Protein AF-A0A9X2TEV0-F1 (afdb_monomer_lite)

Secondary structure (DSSP, 8-state):
------PPPPSS-EEEEEE--HHHHHHHHHHHHHHTS-HHHHHHHHHHHHHHHHHH-HHHHHHHHHHHHHHHTTTTTT-PEEEEEE-HHHHHHHHHHHHHHHHT---GGG---HHHHHHHHHHHHHHH--GGG---HHHHHHTTTSS-PPPTT-----EEEEEE--HHHHHHHHHHHHHTSS--HHHHHHHHHHHHHHHHHH-HHHHHHHHHHTTTTTSPP--S-TTTGGGGEEEEEEPHHHHHHHHHHHHHHHHH-TTSPPPHHHHHHHHHHHHHTT--TT---

Structure (mmCIF, N/CA/C/O backbone):
data_AF-A0A9X2TEV0-F1
#
_entry.id   AF-A0A9X2TEV0-F1
#
loop_
_atom_site.group_PDB
_atom_site.id
_atom_site.type_symbol
_atom_site.label_atom_id
_atom_site.label_alt_id
_atom_site.label_comp_id
_atom_site.label_asym_id
_atom_site.label_entity_id
_atom_site.label_seq_id
_atom_site.pdbx_PDB_ins_code
_atom_site.Cartn_x
_atom_site.Cartn_y
_atom_site.Cartn_z
_atom_site.occupancy
_atom_site.B_iso_or_equiv
_atom_site.auth_seq_id
_atom_site.auth_comp_id
_atom_site.auth_asym_id
_atom_site.auth_atom_id
_atom_site.pdbx_PDB_model_num
ATOM 1 N N . MET A 1 1 ? -22.136 -4.557 -18.067 1.00 36.34 1 MET A N 1
ATOM 2 C CA . MET A 1 1 ? -21.167 -4.326 -16.970 1.00 36.34 1 MET A CA 1
ATOM 3 C C . MET A 1 1 ? -21.249 -2.866 -16.544 1.00 36.34 1 MET A C 1
ATOM 5 O O . MET A 1 1 ? -20.898 -1.993 -17.329 1.00 36.34 1 MET A O 1
ATOM 9 N N . GLY A 1 2 ? -21.804 -2.582 -15.363 1.00 31.45 2 GLY A N 1
ATOM 10 C CA . GLY A 1 2 ? -21.969 -1.210 -14.874 1.00 31.45 2 GLY A CA 1
ATOM 11 C C . GLY A 1 2 ? -20.624 -0.602 -14.479 1.00 31.45 2 GLY A C 1
ATOM 12 O O . GLY A 1 2 ? -19.946 -1.124 -13.599 1.00 31.45 2 GLY A O 1
ATOM 13 N N . LYS A 1 3 ? -20.223 0.494 -15.132 1.00 30.44 3 LYS A N 1
ATOM 14 C CA . LYS A 1 3 ? -19.080 1.309 -14.702 1.00 30.44 3 LYS A CA 1
ATOM 15 C C . LYS A 1 3 ? -19.440 1.939 -13.355 1.00 30.44 3 LYS A C 1
ATOM 17 O O . LYS A 1 3 ? -20.290 2.823 -13.313 1.00 30.44 3 LYS A O 1
ATOM 22 N N . HIS A 1 4 ? -18.818 1.492 -12.265 1.00 29.44 4 HIS A N 1
ATOM 23 C CA . HIS A 1 4 ? -18.914 2.209 -10.995 1.00 29.44 4 HIS A CA 1
ATOM 24 C C . HIS A 1 4 ? -18.272 3.596 -11.171 1.00 29.44 4 HIS A C 1
ATOM 26 O O . HIS A 1 4 ? -17.105 3.667 -11.572 1.00 29.44 4 HIS A O 1
ATOM 32 N N . PRO A 1 5 ? -19.001 4.699 -10.929 1.00 34.62 5 PRO A N 1
ATOM 33 C CA . PRO A 1 5 ? -18.426 6.033 -11.010 1.00 34.62 5 PRO A CA 1
ATOM 34 C C . PRO A 1 5 ? -17.327 6.175 -9.953 1.00 34.62 5 PRO A C 1
ATOM 36 O O . PRO A 1 5 ? -17.500 5.765 -8.805 1.00 34.62 5 PRO A O 1
ATOM 39 N N . ALA A 1 6 ? -16.185 6.746 -10.341 1.00 42.09 6 ALA A N 1
ATOM 40 C CA . ALA A 1 6 ? -15.134 7.100 -9.397 1.00 42.09 6 ALA A CA 1
ATOM 41 C C . ALA A 1 6 ? -15.719 8.083 -8.369 1.00 42.09 6 ALA A C 1
ATOM 43 O O . ALA A 1 6 ? -16.130 9.185 -8.736 1.00 42.09 6 ALA A O 1
ATOM 44 N N . LYS A 1 7 ? -15.802 7.670 -7.097 1.00 44.25 7 LYS A N 1
ATOM 45 C CA . LYS A 1 7 ? -16.236 8.543 -6.000 1.00 44.25 7 LYS A CA 1
ATOM 46 C C . LYS A 1 7 ? -15.328 9.775 -5.967 1.00 44.25 7 LYS A C 1
ATOM 48 O O . LYS A 1 7 ? -14.105 9.643 -5.931 1.00 44.25 7 LYS A O 1
ATOM 53 N N . ALA A 1 8 ? -15.925 10.963 -6.006 1.00 44.75 8 ALA A N 1
ATOM 54 C CA . ALA A 1 8 ? -15.194 12.219 -5.906 1.00 44.75 8 ALA A CA 1
ATOM 55 C C . ALA A 1 8 ? -14.456 12.287 -4.559 1.00 44.75 8 ALA A C 1
ATOM 57 O O . ALA A 1 8 ? -15.064 12.093 -3.506 1.00 44.75 8 ALA A O 1
ATOM 58 N N . VAL A 1 9 ? -13.151 12.563 -4.595 1.00 47.47 9 VAL A N 1
ATOM 59 C CA . VAL A 1 9 ? -12.334 12.705 -3.386 1.00 47.47 9 VAL A CA 1
ATOM 60 C C . VAL A 1 9 ? -12.711 14.028 -2.698 1.00 47.47 9 VAL A C 1
ATOM 62 O O . VAL A 1 9 ? -12.632 15.083 -3.336 1.00 47.47 9 VAL A O 1
ATOM 65 N N . PRO A 1 10 ? -13.161 14.017 -1.430 1.00 49.88 10 PRO A N 1
ATOM 66 C CA . PRO A 1 10 ? -13.504 15.244 -0.716 1.00 49.88 10 PRO A CA 1
ATOM 67 C C . PRO A 1 10 ? -12.273 16.147 -0.551 1.00 49.88 10 PRO A C 1
ATOM 69 O O . PRO A 1 10 ? -11.168 15.671 -0.347 1.00 49.88 10 PRO A O 1
ATOM 72 N N . LYS A 1 11 ? -12.441 17.470 -0.639 1.00 49.44 11 LYS A N 1
ATOM 73 C CA . LYS A 1 11 ? -11.305 18.418 -0.655 1.00 49.44 11 LYS A CA 1
ATOM 74 C C . LYS A 1 11 ? -10.739 18.768 0.729 1.00 49.44 11 LYS A C 1
ATOM 76 O O . LYS A 1 11 ? -9.710 19.431 0.800 1.00 49.44 11 LYS A O 1
ATOM 81 N N . ALA A 1 12 ? -11.404 18.366 1.810 1.00 64.62 12 ALA A N 1
ATOM 82 C CA . ALA A 1 12 ? -11.060 18.760 3.173 1.00 64.62 12 ALA A CA 1
ATOM 83 C C . ALA A 1 12 ? -10.821 17.542 4.072 1.00 64.62 12 ALA A C 1
ATOM 85 O O . ALA A 1 12 ? -11.469 16.506 3.909 1.00 64.62 12 ALA A O 1
ATOM 86 N N . ASN A 1 13 ? -9.913 17.699 5.040 1.00 71.06 13 ASN A N 1
ATOM 87 C CA . ASN A 1 13 ? -9.705 16.719 6.104 1.00 71.06 13 ASN A CA 1
ATOM 88 C C . ASN A 1 13 ? -11.015 16.505 6.868 1.00 71.06 13 ASN A C 1
ATOM 90 O O . ASN A 1 13 ? -11.696 17.471 7.218 1.00 71.06 13 ASN A O 1
ATOM 94 N N . GLN A 1 14 ? -11.340 15.248 7.148 1.00 79.06 14 GLN A N 1
ATOM 95 C CA . GLN A 1 14 ? -12.523 14.888 7.917 1.00 79.06 14 GLN A CA 1
ATOM 96 C C . GLN A 1 14 ? -12.124 14.471 9.330 1.00 79.06 14 GLN A C 1
ATOM 98 O O . GLN A 1 14 ? -11.035 13.946 9.560 1.00 79.06 14 GLN A O 1
ATOM 103 N N . ARG A 1 15 ? -13.024 14.724 10.275 1.00 83.81 15 ARG A N 1
ATOM 104 C CA . ARG A 1 15 ? -12.908 14.321 11.671 1.00 83.81 15 ARG A CA 1
ATOM 105 C C . ARG A 1 15 ? -13.801 13.107 11.888 1.00 83.81 15 ARG A C 1
ATOM 107 O O . ARG A 1 15 ? -14.977 13.150 11.525 1.00 83.81 15 ARG A O 1
ATOM 114 N N . ILE A 1 16 ? -13.232 12.028 12.409 1.00 83.50 16 ILE A N 1
ATOM 115 C CA . ILE A 1 16 ? -13.981 10.850 12.847 1.00 83.50 16 ILE A CA 1
ATOM 116 C C . ILE A 1 16 ? -13.967 10.878 14.373 1.00 83.50 16 ILE A C 1
ATOM 118 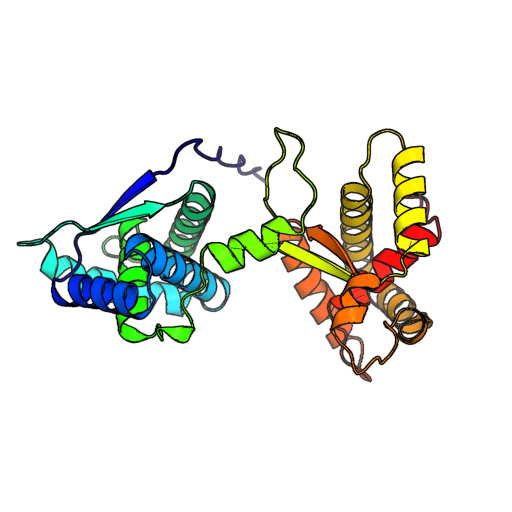O O . ILE A 1 16 ? -12.898 10.802 14.976 1.00 83.50 16 ILE A O 1
ATOM 122 N N . GLU A 1 17 ? -15.142 11.030 14.979 1.00 84.31 17 GLU A N 1
ATOM 123 C CA . GLU A 1 17 ? -15.310 10.915 16.428 1.00 84.31 17 GLU A CA 1
ATOM 124 C C . GLU A 1 17 ? -15.421 9.441 16.811 1.00 84.31 17 GLU A C 1
ATOM 126 O O . GLU A 1 17 ? -16.211 8.694 16.224 1.00 84.31 17 GLU A O 1
ATOM 131 N N . LEU A 1 18 ? -14.628 9.036 17.798 1.00 82.75 18 LEU A N 1
ATOM 132 C CA . LEU A 1 18 ? -14.627 7.692 18.354 1.00 82.75 18 LEU A CA 1
ATOM 133 C C . LEU A 1 18 ? -15.012 7.758 19.827 1.00 82.75 18 LEU A C 1
ATOM 135 O O . LEU A 1 18 ? -14.398 8.496 20.600 1.00 82.75 18 LEU A O 1
ATOM 139 N N . ALA A 1 19 ? -16.013 6.964 20.192 1.00 83.94 19 ALA A N 1
ATOM 140 C CA . ALA A 1 19 ? -16.192 6.512 21.561 1.00 83.94 19 ALA A CA 1
ATOM 141 C C . ALA A 1 19 ? -15.262 5.308 21.736 1.00 83.94 19 ALA A C 1
ATOM 143 O O . ALA A 1 19 ? -15.416 4.303 21.038 1.00 83.94 19 ALA A O 1
ATOM 144 N N . VAL A 1 20 ? -14.234 5.473 22.562 1.00 83.94 20 VAL A N 1
ATOM 145 C CA . VAL A 1 20 ? -13.227 4.448 22.835 1.00 83.94 20 VAL A CA 1
ATOM 146 C C . VAL A 1 20 ? -13.075 4.291 24.344 1.00 83.94 20 VAL A C 1
ATOM 148 O O . VAL A 1 20 ? -13.004 5.323 25.022 1.00 83.94 20 VAL A O 1
ATOM 151 N N . PRO A 1 21 ? -12.924 3.045 24.837 1.00 87.94 21 PRO A N 1
ATOM 152 C CA . PRO A 1 21 ? -12.675 2.786 26.241 1.00 87.94 21 PRO A CA 1
ATOM 153 C C . PRO A 1 21 ? -11.545 3.640 26.802 1.00 87.94 21 PRO A C 1
ATOM 155 O O . PRO A 1 21 ? -10.513 3.794 26.142 1.00 87.94 21 PRO A O 1
ATOM 158 N N . GLU A 1 22 ? -11.690 4.146 28.028 1.00 86.94 22 GLU A N 1
ATOM 159 C CA . GLU A 1 22 ? -10.633 4.942 28.675 1.00 86.94 22 GLU A CA 1
ATOM 160 C C . GLU A 1 22 ? -9.247 4.255 28.647 1.00 86.94 22 GLU A C 1
ATOM 162 O O . GLU A 1 22 ? -8.283 4.927 28.276 1.00 86.94 22 GLU A O 1
ATOM 167 N N . PRO A 1 23 ? -9.114 2.930 28.887 1.00 88.75 23 PRO A N 1
ATOM 168 C CA . PRO A 1 23 ? -7.830 2.237 28.747 1.00 88.75 23 PRO A CA 1
ATOM 169 C C . PRO A 1 23 ? -7.233 2.313 27.335 1.00 88.75 23 PRO A C 1
ATOM 171 O O . PRO A 1 23 ? -6.024 2.462 27.183 1.00 88.75 23 PRO A O 1
ATOM 174 N N . ILE A 1 24 ? -8.070 2.256 26.295 1.00 91.25 24 ILE A N 1
ATOM 175 C CA . ILE A 1 24 ? -7.617 2.381 24.904 1.00 91.25 24 ILE A CA 1
ATOM 176 C C . ILE A 1 24 ? -7.198 3.821 24.616 1.00 91.25 24 ILE A C 1
ATOM 178 O O . ILE A 1 24 ? -6.185 4.049 23.960 1.00 91.25 24 ILE A O 1
ATOM 182 N N . LEU A 1 25 ? -7.950 4.804 25.116 1.00 89.12 25 LEU A N 1
ATOM 183 C CA . LEU A 1 25 ? -7.610 6.212 24.945 1.00 89.12 25 LEU A CA 1
ATOM 184 C C . LEU A 1 25 ? -6.263 6.554 25.592 1.00 89.12 25 LEU A C 1
ATOM 186 O O . LEU A 1 25 ? -5.445 7.229 24.967 1.00 89.12 25 LEU A O 1
ATOM 190 N N . GLU A 1 26 ? -6.036 6.100 26.825 1.00 90.12 26 GLU A N 1
ATOM 191 C CA . GLU A 1 26 ? -4.765 6.307 27.520 1.00 90.12 26 GLU A CA 1
ATOM 192 C C . GLU A 1 26 ? -3.628 5.525 26.851 1.00 90.12 26 GLU A C 1
ATOM 194 O O . GLU A 1 26 ? -2.568 6.100 26.621 1.00 90.12 26 GLU A O 1
ATOM 199 N N . GLY A 1 27 ? -3.867 4.288 26.401 1.00 90.06 27 GLY A N 1
ATOM 200 C CA . GLY A 1 27 ? -2.884 3.522 25.628 1.00 90.06 27 GLY A CA 1
ATOM 201 C C . GLY A 1 27 ? -2.477 4.216 24.322 1.00 90.06 27 GLY A C 1
ATOM 202 O O . GLY A 1 27 ? -1.294 4.307 24.005 1.00 90.06 27 GLY A O 1
ATOM 203 N N . VAL A 1 28 ? -3.431 4.796 23.584 1.00 89.75 28 VAL A N 1
ATOM 204 C CA . VAL A 1 28 ? -3.136 5.581 22.371 1.00 89.75 28 VAL A CA 1
ATOM 205 C C . VAL A 1 28 ? -2.323 6.834 22.699 1.00 89.75 28 VAL A C 1
ATOM 207 O O . VAL A 1 28 ? -1.439 7.201 21.923 1.00 89.75 28 VAL A O 1
ATOM 210 N N . LYS A 1 29 ? -2.613 7.518 23.813 1.00 90.06 29 LYS A N 1
ATOM 211 C CA . LYS A 1 29 ? -1.829 8.686 24.247 1.00 90.06 29 LYS A CA 1
ATOM 212 C C . LYS A 1 29 ? -0.409 8.289 24.628 1.00 90.06 29 LYS A C 1
ATOM 214 O O . LYS A 1 29 ? 0.513 8.960 24.182 1.00 90.06 29 LYS A O 1
ATOM 219 N N . GLN A 1 30 ? -0.251 7.205 25.382 1.00 88.38 30 GLN A N 1
ATOM 220 C CA . GLN A 1 30 ? 1.049 6.686 25.788 1.00 88.38 30 GLN A CA 1
ATOM 221 C C . GLN A 1 30 ? 1.885 6.285 24.568 1.00 88.38 30 GLN A C 1
ATOM 223 O O . GLN A 1 30 ? 2.989 6.791 24.399 1.00 88.38 30 GLN A O 1
ATOM 228 N N . ALA A 1 31 ? 1.328 5.483 23.654 1.00 85.12 31 ALA A N 1
ATOM 229 C CA . ALA A 1 31 ? 2.013 5.095 22.420 1.00 85.12 31 ALA A CA 1
ATOM 230 C C . ALA A 1 31 ? 2.413 6.316 21.572 1.00 85.12 31 ALA A C 1
ATOM 232 O O . ALA A 1 31 ? 3.465 6.342 20.936 1.00 85.12 31 ALA A O 1
ATOM 233 N N . ALA A 1 32 ? 1.577 7.357 21.559 1.00 85.44 32 ALA A N 1
ATOM 234 C CA . ALA A 1 32 ? 1.883 8.603 20.872 1.00 85.44 32 ALA A CA 1
ATOM 235 C C . ALA A 1 32 ? 2.999 9.405 21.554 1.00 85.44 32 ALA A C 1
ATOM 237 O O . ALA A 1 32 ? 3.866 9.928 20.856 1.00 85.44 32 ALA A O 1
ATOM 238 N N . GLU A 1 33 ? 3.001 9.482 22.884 1.00 85.25 33 GLU A N 1
ATOM 239 C CA . GLU A 1 33 ? 4.043 10.142 23.669 1.00 85.25 33 GLU A CA 1
ATOM 240 C C . GLU A 1 33 ? 5.397 9.442 23.512 1.00 85.25 33 GLU A C 1
ATOM 242 O O . GLU A 1 33 ? 6.374 10.096 23.148 1.00 85.25 33 GLU A O 1
ATOM 247 N N . GLU A 1 34 ? 5.435 8.118 23.680 1.00 83.00 34 GLU A N 1
ATOM 248 C CA . GLU A 1 34 ? 6.642 7.295 23.522 1.00 83.00 34 GLU A CA 1
ATOM 249 C C . GLU A 1 34 ? 7.240 7.427 22.119 1.00 83.00 34 GLU A C 1
ATOM 251 O O . GLU A 1 34 ? 8.455 7.532 21.950 1.00 83.00 34 GLU A O 1
ATOM 256 N N . ALA A 1 35 ? 6.381 7.491 21.104 1.00 76.81 35 ALA A N 1
ATOM 257 C CA . ALA A 1 35 ? 6.803 7.670 19.726 1.00 76.81 35 ALA A CA 1
ATOM 258 C C . ALA A 1 35 ? 7.113 9.131 19.344 1.00 76.81 35 ALA A C 1
ATOM 260 O O . ALA A 1 35 ? 7.621 9.386 18.251 1.00 76.81 35 ALA A O 1
ATOM 261 N N . GLY A 1 36 ? 6.786 10.111 20.190 1.00 79.81 36 GLY A N 1
ATOM 262 C CA . GLY A 1 36 ? 6.952 11.535 19.886 1.00 79.81 36 GLY A CA 1
ATOM 263 C C . GLY A 1 36 ? 5.988 12.074 18.815 1.00 79.81 36 GLY A C 1
ATOM 264 O O . GLY A 1 36 ? 6.335 12.996 18.070 1.00 79.81 36 GLY A O 1
ATOM 265 N N . PHE A 1 37 ? 4.775 11.521 18.712 1.00 84.25 37 PHE A N 1
ATOM 266 C CA . PHE A 1 37 ? 3.736 11.944 17.764 1.00 84.25 37 PHE A CA 1
ATOM 267 C C . PHE A 1 37 ? 2.404 12.285 18.446 1.00 84.25 37 PHE A C 1
ATOM 269 O O . PHE A 1 37 ? 2.215 12.129 19.643 1.00 84.25 37 PHE A O 1
ATOM 276 N N . SER A 1 38 ? 1.437 12.785 17.668 1.00 85.69 38 SER A N 1
ATOM 277 C CA . SER A 1 38 ? 0.064 12.964 18.163 1.00 85.69 38 SER A CA 1
ATOM 278 C C . SER A 1 38 ? -0.713 11.648 18.126 1.00 85.69 38 SER A C 1
ATOM 280 O O . SER A 1 38 ? -0.531 10.858 17.201 1.00 85.69 38 SER A O 1
ATOM 282 N N . GLY A 1 39 ? -1.673 11.451 19.036 1.00 82.44 39 GLY A N 1
ATOM 283 C CA . GLY A 1 39 ? -2.550 10.270 19.006 1.00 82.44 39 GLY A CA 1
ATOM 284 C C . GLY A 1 39 ? -3.253 10.079 17.654 1.00 82.44 39 GLY A C 1
ATOM 285 O O . GLY A 1 39 ? -3.304 8.978 17.121 1.00 82.44 39 GLY A O 1
ATOM 286 N N . SER A 1 40 ? -3.714 11.168 17.021 1.00 86.19 40 SER A N 1
ATOM 287 C CA . SER A 1 40 ? -4.275 11.128 15.657 1.00 86.19 40 SER A CA 1
ATOM 288 C C . SER A 1 40 ? -3.281 10.585 14.619 1.00 86.19 40 SER A C 1
ATOM 290 O O . SER A 1 40 ? -3.682 9.944 13.650 1.00 86.19 40 SER A O 1
ATOM 292 N N . HIS A 1 41 ? -1.983 10.858 14.771 1.00 82.12 41 HIS A N 1
ATOM 293 C CA . HIS A 1 41 ? -0.955 10.327 13.876 1.00 82.12 41 HIS A CA 1
ATOM 294 C C . HIS A 1 41 ? -0.804 8.821 14.021 1.00 82.12 41 HIS A C 1
ATOM 296 O O . HIS A 1 41 ? -0.819 8.120 13.013 1.00 82.12 41 HIS A O 1
ATOM 302 N N . VAL A 1 42 ? -0.724 8.340 15.257 1.00 83.94 42 VAL A N 1
ATOM 303 C CA . VAL A 1 42 ? -0.579 6.913 15.538 1.00 83.94 42 VAL A CA 1
ATOM 304 C C . VAL A 1 42 ? -1.822 6.154 15.066 1.00 83.94 42 VAL A C 1
ATOM 306 O O . VAL A 1 42 ? -1.695 5.202 14.300 1.00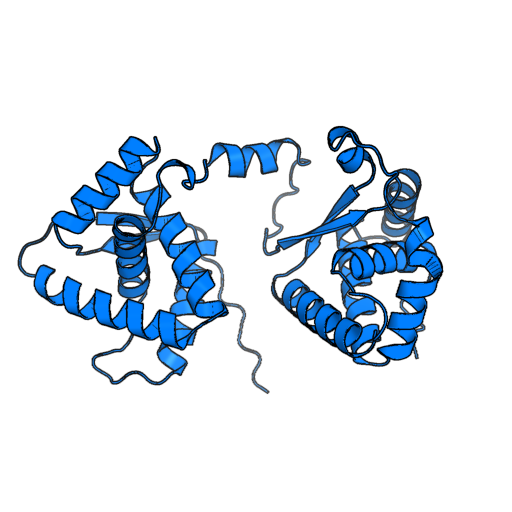 83.94 42 VAL A O 1
ATOM 309 N N . VAL A 1 43 ? -3.031 6.664 15.350 1.00 87.38 43 VAL A N 1
ATOM 310 C CA . VAL A 1 43 ? -4.302 6.065 14.881 1.00 87.38 43 VAL A CA 1
ATOM 311 C C . VAL A 1 43 ? -4.410 5.981 13.361 1.00 87.38 43 VAL A C 1
ATOM 313 O O . VAL A 1 43 ? -4.910 4.989 12.830 1.00 87.38 43 VAL A O 1
ATOM 316 N N . ARG A 1 44 ? -3.856 6.948 12.622 1.00 85.88 44 ARG A N 1
ATOM 317 C CA . ARG A 1 44 ? -3.767 6.849 11.156 1.00 85.88 44 ARG A CA 1
ATOM 318 C C . ARG A 1 44 ? -2.882 5.689 10.684 1.00 85.88 44 ARG A C 1
ATOM 320 O O . ARG A 1 44 ? -3.192 5.120 9.644 1.00 85.88 44 ARG A O 1
ATOM 327 N N . GLN A 1 45 ? -1.826 5.331 11.415 1.00 83.69 45 GLN A N 1
ATOM 328 C CA . GLN A 1 45 ? -0.994 4.168 11.074 1.00 83.69 45 GLN A CA 1
ATOM 329 C C . GLN A 1 45 ? -1.714 2.854 11.381 1.00 83.69 45 GLN A C 1
ATOM 331 O O . GLN A 1 45 ? -1.696 1.947 10.551 1.00 83.69 45 GLN A O 1
ATOM 336 N N . GLY A 1 46 ? -2.446 2.789 12.497 1.00 86.69 46 GLY A N 1
ATOM 337 C CA . GLY A 1 46 ? -3.348 1.668 12.773 1.00 86.69 46 GLY A CA 1
ATOM 338 C C . GLY A 1 46 ? -4.391 1.482 11.664 1.00 86.69 46 GLY A C 1
ATOM 339 O O . GLY A 1 46 ? -4.636 0.360 11.232 1.00 86.69 46 GLY A O 1
ATOM 340 N N . ILE A 1 47 ? -4.957 2.573 11.122 1.00 86.06 47 ILE A N 1
ATOM 341 C CA . ILE A 1 47 ? -5.890 2.501 9.981 1.00 86.06 47 ILE A CA 1
ATOM 342 C C . ILE A 1 47 ? -5.209 1.851 8.777 1.00 86.06 47 ILE A C 1
ATOM 344 O O . ILE A 1 47 ? -5.790 0.958 8.158 1.00 86.06 47 ILE A O 1
ATOM 348 N N . ASP A 1 48 ? -3.992 2.289 8.444 1.00 82.06 48 ASP A N 1
ATOM 349 C CA . ASP A 1 48 ? -3.237 1.738 7.319 1.00 82.06 48 ASP A CA 1
ATOM 350 C C . ASP A 1 48 ? -3.009 0.224 7.515 1.00 82.06 48 ASP A C 1
ATOM 352 O O . ASP A 1 48 ? -3.164 -0.545 6.563 1.00 82.06 48 ASP A O 1
ATOM 356 N N . LYS A 1 49 ? -2.767 -0.222 8.757 1.00 86.06 49 LYS A N 1
ATOM 357 C CA . LYS A 1 49 ? -2.641 -1.645 9.093 1.00 86.06 49 LYS A CA 1
ATOM 358 C C . LYS A 1 49 ? -3.950 -2.419 8.951 1.00 86.06 49 LYS A C 1
ATOM 360 O O . LYS A 1 49 ? -3.964 -3.465 8.308 1.00 86.06 49 LYS A O 1
ATOM 365 N N . ILE A 1 50 ? -5.070 -1.916 9.472 1.00 85.69 50 ILE A N 1
ATOM 366 C CA . ILE A 1 50 ? -6.375 -2.582 9.305 1.00 85.69 50 ILE A CA 1
ATOM 367 C C . ILE A 1 50 ? -6.746 -2.689 7.818 1.00 85.69 50 ILE A C 1
ATOM 369 O O . ILE A 1 50 ? -7.268 -3.713 7.372 1.00 85.69 50 ILE A O 1
ATOM 373 N N . VAL A 1 51 ? -6.436 -1.661 7.020 1.00 77.44 51 VAL A N 1
ATOM 374 C CA . VAL A 1 51 ? -6.606 -1.689 5.558 1.00 77.44 51 VAL A CA 1
ATOM 375 C C . VAL A 1 51 ? -5.719 -2.765 4.920 1.00 77.44 51 VAL A C 1
ATOM 377 O O . VAL A 1 51 ? -6.184 -3.479 4.028 1.00 77.44 51 VAL A O 1
ATOM 380 N N . GLU A 1 52 ? -4.464 -2.899 5.352 1.00 76.56 52 GLU A N 1
ATOM 381 C CA . GLU A 1 52 ? -3.541 -3.947 4.903 1.00 76.56 52 GLU A CA 1
ATOM 382 C C . GLU A 1 52 ? -4.093 -5.347 5.210 1.00 76.56 52 GLU A C 1
ATOM 384 O O . GLU A 1 52 ? -4.267 -6.142 4.283 1.00 76.56 52 GLU A O 1
ATOM 389 N N . ILE A 1 53 ? -4.477 -5.618 6.463 1.00 77.00 53 ILE A N 1
ATOM 390 C CA . ILE A 1 53 ? -5.054 -6.908 6.876 1.00 77.00 53 ILE A CA 1
ATOM 391 C C . ILE A 1 53 ? -6.320 -7.188 6.063 1.00 77.00 53 ILE A C 1
ATOM 393 O O . ILE A 1 53 ? -6.455 -8.262 5.495 1.00 77.00 53 ILE A O 1
ATOM 397 N N . ALA A 1 54 ? -7.209 -6.210 5.872 1.00 73.31 54 ALA A N 1
ATOM 398 C CA . ALA A 1 54 ? -8.412 -6.396 5.059 1.00 73.31 54 ALA A CA 1
ATOM 399 C C . ALA A 1 54 ? -8.127 -6.644 3.562 1.00 73.31 54 ALA A C 1
ATOM 401 O O . ALA A 1 54 ? -9.019 -7.053 2.810 1.00 73.31 54 ALA A O 1
ATOM 402 N N . ASN A 1 55 ? -6.927 -6.327 3.066 1.00 70.31 55 ASN A N 1
ATOM 403 C CA . ASN A 1 55 ? -6.502 -6.647 1.702 1.00 70.31 55 ASN A CA 1
ATOM 404 C C . ASN A 1 55 ? -5.927 -8.058 1.578 1.00 70.31 55 ASN A C 1
ATOM 406 O O . ASN A 1 55 ? -6.160 -8.674 0.540 1.00 70.31 55 ASN A O 1
ATOM 410 N N . VAL A 1 56 ? -5.215 -8.543 2.594 1.00 72.50 56 VAL A N 1
ATOM 411 C CA . VAL A 1 56 ? -4.564 -9.861 2.577 1.00 72.50 56 VAL A CA 1
ATOM 412 C C . VAL A 1 56 ? -5.489 -10.939 3.146 1.00 72.50 56 VAL A C 1
ATOM 414 O O . VAL A 1 56 ? -5.733 -11.954 2.503 1.00 72.50 56 VAL A O 1
ATOM 417 N N . GLU A 1 57 ? -6.068 -10.679 4.315 1.00 81.88 57 GLU A N 1
ATOM 418 C CA . GLU A 1 57 ? -6.856 -11.611 5.124 1.00 81.88 57 GLU A CA 1
ATOM 419 C C . GLU A 1 57 ? -8.196 -10.967 5.543 1.00 81.88 57 GLU A C 1
ATOM 421 O O . GLU A 1 57 ? -8.394 -10.587 6.701 1.00 81.88 57 GLU A O 1
ATOM 426 N N . PRO A 1 58 ? -9.144 -10.797 4.601 1.00 83.50 58 PRO A N 1
ATOM 427 C CA . PRO A 1 58 ? -10.372 -10.032 4.827 1.00 83.50 58 PRO A CA 1
ATOM 428 C C . P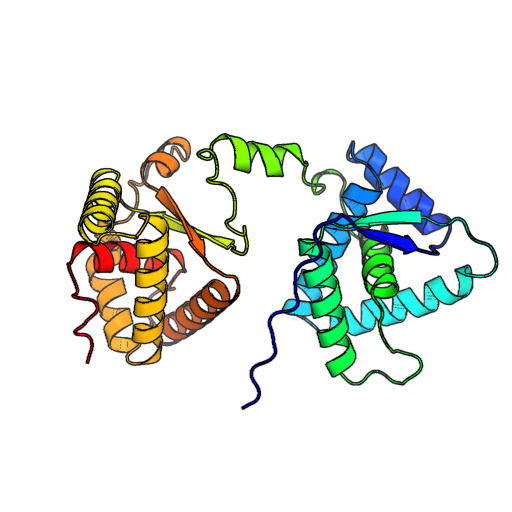RO A 1 58 ? -11.276 -10.603 5.924 1.00 83.50 58 PRO A C 1
ATOM 430 O O . PRO A 1 58 ? -11.962 -9.826 6.582 1.00 83.50 58 PRO A O 1
ATOM 433 N N . ASP A 1 59 ? -11.279 -11.922 6.125 1.00 87.56 59 ASP A N 1
ATOM 434 C CA . ASP A 1 59 ? -12.096 -12.558 7.162 1.00 87.56 59 ASP A CA 1
ATOM 435 C C . ASP A 1 59 ? -11.495 -12.306 8.560 1.00 87.56 59 ASP A C 1
ATOM 437 O O . ASP A 1 59 ? -12.216 -11.884 9.458 1.00 87.56 59 ASP A O 1
ATOM 441 N N . LYS A 1 60 ? -10.160 -12.374 8.712 1.00 91.12 60 LYS A N 1
ATOM 442 C CA . LYS A 1 60 ? -9.479 -11.968 9.958 1.00 91.12 60 LYS A CA 1
ATOM 443 C C . LYS A 1 60 ? -9.722 -10.497 10.294 1.00 91.12 60 LYS A C 1
ATOM 445 O O . LYS A 1 60 ? -9.989 -10.158 11.443 1.00 91.12 60 LYS A O 1
ATOM 450 N N . ALA A 1 61 ? -9.652 -9.616 9.292 1.00 90.62 61 ALA A N 1
ATOM 451 C CA . ALA A 1 61 ? -9.958 -8.201 9.488 1.00 90.62 61 ALA A CA 1
ATOM 452 C C . ALA A 1 61 ? -11.414 -7.988 9.922 1.00 90.62 61 ALA A C 1
ATOM 454 O O . ALA A 1 61 ? -11.676 -7.162 10.794 1.00 90.62 61 ALA A O 1
ATOM 455 N N . LEU A 1 62 ? -12.361 -8.720 9.326 1.00 92.44 62 LEU A N 1
ATOM 456 C CA . LEU A 1 62 ? -13.771 -8.644 9.699 1.00 92.44 62 LEU A CA 1
ATOM 457 C C . LEU A 1 62 ? -13.979 -9.069 11.156 1.00 92.44 62 LEU A C 1
ATOM 459 O O . LEU A 1 62 ? -14.610 -8.328 11.909 1.00 92.44 62 LEU A O 1
ATOM 463 N N . ASP A 1 63 ? -13.419 -10.211 11.553 1.00 93.56 63 ASP A N 1
ATOM 464 C CA . ASP A 1 63 ? -13.541 -10.743 12.912 1.00 93.56 63 ASP A CA 1
ATOM 465 C C . ASP A 1 63 ? -12.957 -9.780 13.948 1.00 93.56 63 ASP A C 1
ATOM 467 O O . ASP A 1 63 ? -13.597 -9.497 14.963 1.00 93.56 63 ASP A O 1
ATOM 471 N N . TYR A 1 64 ? -11.786 -9.207 13.659 1.00 95.25 64 TYR A N 1
ATOM 472 C CA . TYR A 1 64 ? -11.130 -8.233 14.530 1.00 95.25 64 TYR A CA 1
ATOM 473 C C . TYR A 1 64 ? -11.935 -6.930 14.674 1.00 95.25 64 TYR A C 1
ATOM 475 O O . TYR A 1 64 ? -12.098 -6.398 15.775 1.00 95.25 64 TYR A O 1
ATOM 483 N N . VAL A 1 65 ? -12.504 -6.417 13.578 1.00 94.31 65 VAL A N 1
ATOM 484 C CA . VAL A 1 65 ? -13.341 -5.207 13.628 1.00 94.31 65 VAL A CA 1
ATOM 485 C C . VAL A 1 65 ? -14.651 -5.479 14.380 1.00 94.31 65 VAL A C 1
ATOM 487 O O . VAL A 1 65 ? -15.077 -4.646 15.179 1.00 94.31 65 VAL A O 1
ATOM 490 N N . ILE A 1 66 ? -15.285 -6.642 14.180 1.00 93.88 66 ILE A N 1
ATOM 491 C CA . ILE A 1 66 ? -16.518 -7.015 14.894 1.00 93.88 66 ILE A CA 1
ATOM 492 C C . ILE A 1 66 ? -16.255 -7.201 16.392 1.00 93.88 66 ILE A C 1
ATOM 494 O O . ILE A 1 66 ? -17.054 -6.730 17.206 1.00 93.88 66 ILE A O 1
ATOM 498 N N . SER A 1 67 ? -15.171 -7.883 16.772 1.00 93.12 67 SER A N 1
ATOM 499 C CA . SER A 1 67 ? -14.834 -8.097 18.183 1.00 93.12 67 SER A CA 1
ATOM 500 C C . SER A 1 67 ? -14.579 -6.765 18.889 1.00 93.12 67 SER A C 1
ATOM 502 O O . SER A 1 67 ? -15.167 -6.513 19.941 1.00 93.12 67 SER A O 1
ATOM 504 N N . THR A 1 68 ? -13.829 -5.864 18.247 1.00 93.19 68 THR A N 1
ATOM 505 C CA . THR A 1 68 ? -13.570 -4.515 18.764 1.00 93.19 68 THR A CA 1
ATOM 506 C C . THR A 1 68 ? -14.854 -3.700 18.890 1.00 93.19 68 THR A C 1
ATOM 508 O O . THR A 1 68 ? -15.104 -3.090 19.926 1.00 93.19 68 THR A O 1
ATOM 511 N N . LYS A 1 69 ? -15.724 -3.727 17.872 1.00 91.56 69 LYS A N 1
ATOM 512 C CA . LYS A 1 69 ? -17.021 -3.035 17.908 1.00 91.56 69 LYS A CA 1
ATOM 513 C C . LYS A 1 69 ? -17.864 -3.472 19.109 1.00 91.56 69 LYS A C 1
ATOM 515 O O . LYS A 1 69 ? -18.454 -2.632 19.781 1.00 91.56 69 LYS A O 1
ATOM 520 N N . LYS A 1 70 ? -17.931 -4.779 19.385 1.00 90.19 70 LYS A N 1
ATOM 521 C CA . LYS A 1 70 ? -18.695 -5.326 20.521 1.00 90.19 70 LYS A CA 1
ATOM 522 C C . LYS A 1 70 ? -18.119 -4.911 21.870 1.00 90.19 70 LYS A C 1
ATOM 524 O O . LYS A 1 70 ? -18.875 -4.704 22.814 1.00 90.19 70 LYS A O 1
ATOM 529 N N . GLU A 1 71 ? -16.800 -4.816 21.962 1.00 88.06 71 GLU A N 1
ATOM 530 C CA . GLU A 1 71 ? -16.119 -4.332 23.158 1.00 88.06 71 GLU A CA 1
ATOM 531 C C . GLU A 1 71 ? -16.417 -2.849 23.397 1.00 88.06 71 GLU A C 1
ATOM 533 O O . GLU A 1 71 ? -16.837 -2.478 24.490 1.00 88.06 71 GLU A O 1
ATOM 538 N N . PHE A 1 72 ? -16.309 -2.022 22.355 1.00 87.88 72 PHE A N 1
ATOM 539 C CA . PHE A 1 72 ? -16.497 -0.572 22.460 1.00 87.88 72 PHE A CA 1
ATOM 540 C C . PHE A 1 72 ? -17.967 -0.178 22.633 1.00 87.88 72 PHE A C 1
ATOM 542 O O . PHE A 1 72 ? -18.259 0.846 23.240 1.00 87.88 72 PHE A O 1
ATOM 549 N N . ALA A 1 73 ? -18.915 -1.002 22.178 1.00 84.06 73 ALA A N 1
ATOM 550 C CA . ALA A 1 73 ? -20.341 -0.776 22.419 1.00 84.06 73 ALA A CA 1
ATOM 551 C C . ALA A 1 73 ? -20.697 -0.731 23.918 1.00 84.06 73 ALA A C 1
ATOM 553 O O . ALA A 1 73 ? -21.647 -0.056 24.294 1.00 84.06 73 ALA A O 1
ATOM 554 N N . LYS A 1 74 ? -19.923 -1.407 24.783 1.00 74.94 74 LYS A N 1
ATOM 555 C CA . LYS A 1 74 ? -20.097 -1.348 26.248 1.00 74.94 74 LYS A CA 1
ATOM 556 C C . LYS A 1 74 ? -19.604 -0.033 26.861 1.00 74.94 74 LYS A C 1
ATOM 558 O O . LYS A 1 74 ? -19.897 0.251 28.014 1.00 74.94 74 LYS A O 1
ATOM 563 N N . ALA A 1 75 ? -18.831 0.724 26.095 1.00 66.19 75 ALA A N 1
ATOM 564 C CA . ALA A 1 75 ? -18.106 1.909 26.517 1.00 66.19 75 ALA A CA 1
ATOM 565 C C . ALA A 1 75 ? -18.868 3.209 26.151 1.00 66.19 75 ALA A C 1
ATOM 567 O O . ALA A 1 75 ? -18.714 4.244 26.796 1.00 66.19 75 ALA A O 1
ATOM 568 N N . GLU A 1 76 ? -19.799 3.142 25.181 1.00 60.06 76 GLU A N 1
ATOM 569 C CA . GLU A 1 76 ? -20.622 4.278 24.720 1.00 60.06 76 GLU A CA 1
ATOM 570 C C . GLU A 1 76 ? -21.512 4.917 25.822 1.00 60.06 76 GLU A C 1
ATOM 572 O O . GLU A 1 76 ? -21.965 6.047 25.640 1.00 60.06 76 GLU A O 1
ATOM 577 N N . GLU A 1 77 ? -21.730 4.271 26.977 1.00 54.69 77 GLU A N 1
ATOM 578 C CA . GLU A 1 77 ? -22.595 4.777 28.064 1.00 54.69 77 GLU A CA 1
ATOM 579 C C . GLU A 1 77 ? -21.941 5.819 29.003 1.00 54.69 77 GLU A C 1
ATOM 581 O O . GLU A 1 77 ? -22.647 6.403 29.827 1.00 54.69 77 GLU A O 1
ATOM 586 N N . GLY A 1 78 ? -20.641 6.135 28.871 1.00 55.16 78 GLY A N 1
ATOM 587 C CA . GLY A 1 78 ? -19.973 7.063 29.808 1.00 55.16 78 GLY A CA 1
ATOM 588 C C . GLY A 1 78 ? -18.784 7.891 29.301 1.00 55.16 78 GLY A C 1
ATOM 589 O O . GLY A 1 78 ? -18.119 8.526 30.119 1.00 55.16 78 GLY A O 1
ATOM 590 N N . GLU A 1 79 ? -18.471 7.909 28.000 1.00 60.78 79 GLU A N 1
ATOM 591 C CA . GLU A 1 79 ? -17.074 8.126 27.584 1.00 60.78 79 GLU A CA 1
ATOM 5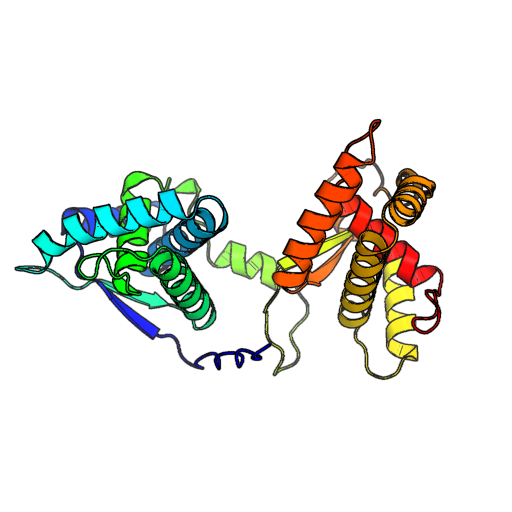92 C C . GLU A 1 79 ? -16.676 9.399 26.824 1.00 60.78 79 GLU A C 1
ATOM 594 O O . GLU A 1 79 ? -17.431 10.044 26.088 1.00 60.78 79 GLU A O 1
ATOM 599 N N . LYS A 1 80 ? -15.383 9.710 27.014 1.00 65.25 80 LYS A N 1
ATOM 600 C CA . LYS A 1 80 ? -14.588 10.754 26.364 1.00 65.25 80 LYS A CA 1
ATOM 601 C C . LYS A 1 80 ? -14.486 10.475 24.863 1.00 65.25 80 LYS A C 1
ATOM 603 O O . LYS A 1 80 ? -14.118 9.385 24.438 1.00 65.25 80 LYS A O 1
ATOM 608 N N . ARG A 1 81 ? -14.753 11.496 24.048 1.00 78.44 81 ARG A N 1
ATOM 609 C CA . ARG A 1 81 ? -14.642 11.395 22.588 1.00 78.44 81 ARG A CA 1
ATOM 610 C C . ARG A 1 81 ? -13.218 11.675 22.136 1.00 78.44 81 ARG A C 1
ATOM 612 O O . ARG A 1 81 ? -12.654 12.720 22.462 1.00 78.44 81 ARG A O 1
ATOM 619 N N . PHE A 1 82 ? -12.667 10.767 21.343 1.00 82.50 82 PHE A N 1
ATOM 620 C CA . PHE A 1 82 ? -11.389 10.957 20.674 1.00 82.50 82 PHE A CA 1
ATOM 621 C C . PHE A 1 82 ? -11.612 11.295 19.203 1.00 82.50 82 PHE A C 1
ATOM 623 O O . PHE A 1 82 ? -12.323 10.591 18.487 1.00 82.50 82 PHE A O 1
ATOM 630 N N . GLU A 1 83 ? -11.015 12.392 18.747 1.00 85.06 83 GLU A N 1
ATOM 631 C CA . GLU A 1 83 ? -11.153 12.849 17.369 1.00 85.06 83 GLU A CA 1
ATOM 632 C C . GLU A 1 83 ? -9.927 12.447 16.546 1.00 85.06 83 GLU A C 1
ATOM 634 O O . GLU A 1 83 ? -8.799 12.857 16.835 1.00 85.06 83 GLU A O 1
ATOM 639 N N . VAL A 1 84 ? -10.159 11.693 15.470 1.00 85.25 84 VAL A N 1
ATOM 640 C CA . VAL A 1 84 ? -9.126 11.358 14.487 1.00 85.25 84 VAL A CA 1
ATOM 641 C C . VAL A 1 84 ? -9.310 12.207 13.242 1.00 85.25 84 VAL A C 1
ATOM 643 O O . VAL A 1 84 ? -10.324 12.117 12.546 1.00 85.25 84 VAL A O 1
ATOM 646 N N . LYS A 1 85 ? -8.294 13.009 12.917 1.00 85.06 85 LYS A N 1
ATOM 647 C CA . LYS A 1 85 ? -8.247 13.744 11.648 1.00 85.06 85 LYS A CA 1
ATOM 648 C C . LYS A 1 85 ? -7.724 12.838 10.542 1.00 85.06 85 LYS A C 1
ATOM 650 O O . LYS A 1 85 ? -6.540 12.513 10.514 1.00 85.06 85 LYS A O 1
ATOM 655 N N . VAL A 1 86 ? -8.585 12.482 9.596 1.00 76.88 86 VAL A N 1
ATOM 656 C CA . VAL A 1 86 ? -8.227 11.683 8.419 1.00 76.88 86 VAL A CA 1
ATOM 657 C C . VAL A 1 86 ? -8.121 12.558 7.172 1.00 76.88 86 VAL A C 1
ATOM 659 O O . VAL A 1 86 ? -8.912 13.483 6.963 1.00 76.88 86 VAL A O 1
ATOM 662 N N . THR A 1 87 ? -7.126 12.265 6.333 1.00 76.56 87 THR A N 1
ATOM 663 C CA . THR A 1 87 ? -7.005 12.907 5.019 1.00 76.56 87 THR A CA 1
ATOM 664 C C . THR A 1 87 ? -8.045 12.326 4.056 1.00 76.56 87 THR A C 1
ATOM 666 O O . THR A 1 87 ? -8.531 11.208 4.278 1.00 76.56 87 THR A O 1
ATOM 669 N N . PRO A 1 88 ? -8.390 13.038 2.972 1.00 69.38 88 PRO A N 1
ATOM 670 C CA . PRO A 1 88 ? -9.317 12.527 1.969 1.00 69.38 88 PRO A CA 1
ATOM 671 C C . PRO A 1 88 ? -8.933 11.165 1.386 1.00 69.38 88 PRO A C 1
ATOM 673 O O . PRO A 1 88 ? -9.801 10.326 1.159 1.00 69.38 88 PRO A O 1
ATOM 676 N N . GLU A 1 89 ? -7.640 10.914 1.184 1.00 64.12 89 GLU A N 1
ATOM 677 C CA . GLU A 1 89 ? -7.135 9.654 0.637 1.00 64.12 89 GLU A CA 1
ATOM 678 C C . GLU A 1 89 ? -7.376 8.500 1.614 1.00 64.12 89 GLU A C 1
ATOM 680 O O . GLU A 1 89 ? -7.937 7.470 1.238 1.00 64.12 89 GLU A O 1
ATOM 685 N N . ARG A 1 90 ? -7.038 8.692 2.898 1.00 76.88 90 ARG A N 1
ATOM 686 C CA . ARG A 1 90 ? -7.301 7.682 3.933 1.00 76.88 90 ARG A CA 1
ATOM 687 C C . ARG A 1 90 ? -8.786 7.427 4.118 1.00 76.88 90 ARG A C 1
ATOM 689 O O . ARG A 1 90 ? -9.176 6.284 4.322 1.00 76.88 90 ARG A O 1
ATOM 696 N N . LYS A 1 91 ? -9.628 8.450 3.980 1.00 78.44 91 LYS A N 1
ATOM 697 C CA . LYS A 1 91 ? -11.081 8.262 3.991 1.00 78.44 91 LYS A CA 1
ATOM 698 C C . LYS A 1 91 ? -11.532 7.304 2.888 1.00 78.44 91 LYS A C 1
ATOM 700 O O . LYS A 1 91 ? -12.319 6.404 3.163 1.00 78.44 91 LYS A O 1
ATOM 705 N N . VAL A 1 92 ? -11.021 7.457 1.664 1.00 72.12 92 VAL A N 1
ATOM 706 C CA . VAL A 1 92 ? -11.337 6.533 0.562 1.00 72.12 92 VAL A CA 1
ATOM 707 C C . VAL A 1 92 ? -10.894 5.107 0.900 1.00 72.12 92 VAL A C 1
ATOM 709 O O . VAL A 1 92 ? -11.634 4.162 0.621 1.00 72.12 92 VAL A O 1
ATOM 712 N N . PHE A 1 93 ? -9.735 4.932 1.543 1.00 75.75 93 PHE A N 1
ATOM 713 C CA . PHE A 1 93 ? -9.287 3.614 2.003 1.00 75.75 93 PHE A CA 1
ATOM 714 C C . PHE A 1 93 ? -10.211 3.022 3.067 1.00 75.75 93 PHE A C 1
ATOM 716 O O . PHE A 1 93 ? -10.623 1.874 2.921 1.00 75.75 93 PHE A O 1
ATOM 723 N N . ILE A 1 94 ? -10.609 3.807 4.071 1.00 79.62 94 ILE A N 1
ATOM 724 C CA . ILE A 1 94 ? -11.562 3.372 5.099 1.00 79.62 94 ILE A CA 1
ATOM 725 C C . ILE A 1 94 ? -12.892 2.981 4.449 1.00 79.62 94 ILE A C 1
ATOM 727 O O . ILE A 1 94 ? -13.387 1.890 4.704 1.00 79.62 94 ILE A O 1
ATOM 731 N N . GLU A 1 95 ? -13.459 3.816 3.573 1.00 82.25 95 GLU A N 1
ATOM 732 C CA . GLU A 1 95 ? -14.719 3.513 2.880 1.00 82.25 95 GLU A CA 1
ATOM 733 C C . GLU A 1 95 ? -14.634 2.232 2.052 1.00 82.25 95 GLU A C 1
ATOM 735 O O . GLU A 1 95 ? -15.532 1.395 2.110 1.00 82.25 95 GLU A O 1
ATOM 740 N N . THR A 1 96 ? -13.539 2.054 1.314 1.00 75.12 96 THR A N 1
ATOM 741 C CA . THR A 1 96 ? -13.320 0.853 0.501 1.00 75.12 96 THR A CA 1
ATOM 742 C C . THR A 1 96 ? -13.193 -0.389 1.382 1.00 75.12 96 THR A C 1
ATOM 744 O O . THR A 1 96 ? -13.726 -1.447 1.043 1.00 75.12 96 THR A O 1
ATOM 747 N N . THR A 1 97 ? -12.517 -0.274 2.527 1.00 80.19 97 THR A N 1
ATOM 748 C CA . THR A 1 97 ? -12.413 -1.351 3.516 1.00 80.19 97 THR A CA 1
ATOM 749 C C . THR A 1 97 ? -13.775 -1.671 4.122 1.00 80.19 97 THR A C 1
ATOM 751 O O . THR A 1 97 ? -14.167 -2.832 4.115 1.00 80.19 97 THR A O 1
ATOM 754 N N . VAL A 1 98 ? -14.548 -0.668 4.541 1.00 86.94 98 VAL A N 1
ATOM 755 C CA . VAL A 1 98 ? -15.918 -0.842 5.054 1.00 86.94 98 VAL A CA 1
ATOM 756 C C . VAL A 1 98 ? -16.805 -1.552 4.030 1.00 86.94 98 VAL A C 1
ATOM 758 O O . VAL A 1 98 ? -17.479 -2.526 4.362 1.00 86.94 98 VAL A O 1
ATOM 761 N N . GLU A 1 99 ? -16.793 -1.107 2.772 1.00 81.69 99 GLU A N 1
ATOM 762 C CA . GLU A 1 99 ? -17.541 -1.760 1.695 1.00 81.69 99 GLU A CA 1
ATOM 763 C C . GLU A 1 99 ? -17.105 -3.216 1.512 1.00 81.69 99 GLU A C 1
ATOM 765 O O . GLU A 1 99 ? -17.949 -4.100 1.366 1.00 81.69 99 GLU A O 1
ATOM 770 N N . LYS A 1 100 ? -15.796 -3.487 1.541 1.00 84.19 100 LYS A N 1
ATOM 771 C CA . LYS A 1 100 ? -15.257 -4.841 1.395 1.00 84.19 100 LYS A CA 1
ATOM 772 C C . LYS A 1 100 ? -15.688 -5.756 2.542 1.00 84.19 100 LYS A C 1
ATOM 774 O O . LYS A 1 100 ? -16.129 -6.871 2.274 1.00 84.19 100 LYS A O 1
ATOM 779 N N . LEU A 1 101 ? -15.580 -5.291 3.783 1.00 87.19 101 LEU A N 1
ATOM 780 C CA . LEU A 1 101 ? -15.970 -6.052 4.968 1.00 87.19 101 LEU A CA 1
ATOM 781 C C . LEU A 1 101 ? -17.483 -6.320 4.965 1.00 87.19 101 LEU A C 1
ATOM 783 O O . LEU A 1 101 ? -17.909 -7.457 5.136 1.00 87.19 101 LEU A O 1
ATOM 787 N N . ASN A 1 102 ? -18.307 -5.327 4.621 1.00 88.62 102 ASN A N 1
ATOM 788 C CA . ASN A 1 102 ? -19.759 -5.511 4.522 1.00 88.62 102 ASN A CA 1
ATOM 789 C C . ASN A 1 102 ? -20.195 -6.430 3.364 1.00 88.62 102 ASN A C 1
ATOM 791 O O . ASN A 1 102 ? -21.236 -7.081 3.456 1.00 88.62 102 ASN A O 1
ATOM 795 N N . ARG A 1 103 ? -19.415 -6.554 2.278 1.00 87.75 103 ARG A N 1
ATOM 796 C CA . ARG A 1 103 ? -19.705 -7.524 1.196 1.00 87.75 103 ARG A CA 1
ATOM 797 C C . ARG A 1 103 ? -19.639 -8.977 1.657 1.00 87.75 103 ARG A C 1
ATOM 799 O O . ARG A 1 103 ? -20.241 -9.830 1.008 1.00 87.75 103 ARG A O 1
ATOM 806 N N . ARG A 1 104 ? -18.973 -9.254 2.780 1.00 83.88 104 ARG A N 1
ATOM 807 C CA . ARG A 1 104 ? -18.971 -10.572 3.429 1.00 83.88 104 ARG A CA 1
ATOM 808 C C . ARG A 1 104 ? -20.307 -10.904 4.107 1.00 83.88 104 ARG A C 1
ATOM 810 O O . ARG A 1 104 ? -20.439 -11.974 4.680 1.00 83.88 104 ARG A O 1
ATOM 817 N N . LYS A 1 105 ? -21.307 -10.019 3.983 1.00 76.81 105 LYS A N 1
ATOM 818 C CA . LYS A 1 105 ? -22.660 -10.158 4.536 1.00 76.81 105 LYS A CA 1
ATOM 819 C C . LYS A 1 105 ? -22.641 -10.452 6.043 1.00 76.81 105 LYS A C 1
ATOM 821 O O . LYS A 1 105 ? -23.219 -11.454 6.468 1.00 76.81 105 LYS A O 1
ATOM 826 N N . PRO A 1 106 ? -22.011 -9.588 6.860 1.00 72.25 106 PRO A N 1
ATOM 827 C CA . PRO A 1 106 ? -22.205 -9.671 8.298 1.00 72.25 106 PRO A CA 1
ATOM 828 C C . PRO A 1 106 ? -23.705 -9.547 8.623 1.00 72.25 106 PRO A C 1
ATOM 830 O O . PRO A 1 106 ? -24.474 -8.955 7.856 1.00 72.25 106 PRO A O 1
ATOM 833 N N . SER A 1 107 ? -24.143 -10.114 9.751 1.00 77.50 107 SER A N 1
ATOM 834 C CA . SER A 1 107 ? -25.518 -9.923 10.234 1.00 77.50 107 SER A CA 1
ATOM 835 C C . SER A 1 107 ? -25.846 -8.427 10.351 1.00 77.50 107 SER A C 1
ATOM 837 O O . SER A 1 107 ? -24.946 -7.595 10.459 1.00 77.50 107 SER A O 1
ATOM 839 N N . LYS A 1 108 ? -27.135 -8.055 10.357 1.00 75.31 108 LYS A N 1
ATOM 840 C CA . LYS A 1 108 ? -27.544 -6.638 10.464 1.00 75.31 108 LYS A CA 1
ATOM 841 C C . LYS A 1 108 ? -26.930 -5.928 11.682 1.00 75.31 108 LYS A C 1
ATOM 843 O O . LYS A 1 108 ? -26.561 -4.764 11.585 1.00 75.31 108 LYS A O 1
ATOM 848 N N . GLU A 1 109 ? -26.758 -6.639 12.793 1.00 74.38 109 GLU A N 1
ATOM 849 C CA . GLU A 1 109 ? -26.103 -6.140 14.016 1.00 74.38 109 GLU A CA 1
ATOM 850 C C . GLU A 1 109 ? -24.588 -5.910 13.835 1.00 74.38 109 GLU A C 1
ATOM 852 O O . GLU A 1 109 ? -23.990 -5.014 14.438 1.00 74.38 109 GLU A O 1
ATOM 857 N N . ASN A 1 110 ? -23.966 -6.657 12.923 1.00 83.75 110 ASN A N 1
ATOM 858 C CA . ASN A 1 110 ? -22.540 -6.611 12.612 1.00 83.75 110 ASN A CA 1
ATOM 859 C C . ASN A 1 110 ? -22.218 -5.753 11.379 1.00 83.75 110 ASN A C 1
ATOM 861 O O . ASN A 1 110 ? -21.123 -5.854 10.831 1.00 83.75 110 ASN A O 1
ATOM 865 N N . GLN A 1 111 ? -23.141 -4.896 10.932 1.00 88.56 111 GLN A N 1
ATOM 866 C CA . GLN A 1 111 ? -22.828 -3.935 9.879 1.00 88.56 111 GLN A CA 1
ATOM 867 C C . GLN A 1 111 ? -21.675 -3.027 10.327 1.00 88.56 111 GLN A C 1
ATOM 869 O O . GLN A 1 111 ? -21.706 -2.478 11.433 1.00 88.56 111 GLN A O 1
ATOM 874 N N . ILE A 1 112 ? -20.662 -2.907 9.470 1.00 92.38 112 ILE A N 1
ATOM 875 C CA . ILE A 1 112 ? -19.427 -2.172 9.742 1.00 92.38 112 ILE A CA 1
ATOM 876 C C . ILE A 1 112 ? -19.539 -0.744 9.211 1.00 92.38 112 ILE A C 1
ATOM 878 O O . ILE A 1 112 ? -19.990 -0.521 8.085 1.00 92.38 112 ILE A O 1
ATOM 882 N N . TYR A 1 113 ? -19.080 0.216 10.005 1.00 92.06 113 TYR A N 1
ATOM 883 C CA . TYR A 1 113 ? -19.008 1.639 9.692 1.00 92.06 113 TYR A CA 1
ATOM 884 C C . TYR A 1 113 ? -17.565 2.158 9.789 1.00 92.06 113 TYR A C 1
ATOM 886 O O . TYR A 1 113 ? -16.658 1.477 10.265 1.00 92.06 113 TYR A O 1
ATOM 894 N N . GLN A 1 114 ? -17.340 3.405 9.358 1.00 89.81 114 GLN A N 1
ATOM 895 C CA . GLN A 1 114 ? -16.016 4.047 9.417 1.00 89.81 114 GLN A CA 1
ATOM 896 C C . GLN A 1 114 ? -15.462 4.122 10.849 1.00 89.81 114 GLN A C 1
ATOM 898 O O . GLN A 1 114 ? -14.265 3.913 11.057 1.00 89.81 114 GLN A O 1
ATOM 903 N N . LYS A 1 115 ? -16.338 4.384 11.833 1.00 91.69 115 LYS A N 1
ATOM 904 C CA . LYS A 1 115 ? -15.966 4.417 13.253 1.00 91.69 115 LYS A CA 1
ATOM 905 C C . LYS A 1 115 ? -15.458 3.065 13.757 1.00 91.69 115 LYS A C 1
ATOM 907 O O . LYS A 1 115 ? -14.506 3.047 14.520 1.00 91.69 115 LYS A O 1
ATOM 912 N N . ASP A 1 116 ? -16.003 1.954 13.260 1.00 93.38 116 ASP A N 1
ATOM 913 C CA . ASP A 1 116 ? -15.617 0.611 13.709 1.00 93.38 116 ASP A CA 1
ATOM 914 C C . ASP A 1 116 ? -14.207 0.256 13.214 1.00 93.38 116 ASP A C 1
ATOM 916 O O . ASP A 1 116 ? -13.377 -0.224 13.978 1.00 93.38 116 ASP A O 1
ATOM 920 N N . VAL A 1 117 ? -13.893 0.578 11.952 1.00 91.69 117 VAL A N 1
ATOM 921 C CA . VAL A 1 117 ? -12.539 0.402 11.389 1.00 91.69 117 VAL A CA 1
ATOM 922 C C . VAL A 1 117 ? -11.516 1.275 12.118 1.00 91.69 117 VAL A C 1
ATOM 924 O O . VAL A 1 117 ? -10.397 0.844 12.379 1.00 91.69 117 VAL A O 1
ATOM 927 N N . THR A 1 118 ? -11.895 2.505 12.461 1.00 90.94 118 THR A N 1
ATOM 928 C CA . THR A 1 118 ? -11.002 3.432 13.167 1.00 90.94 118 THR A CA 1
ATOM 929 C C . THR A 1 118 ? -10.840 3.044 14.646 1.00 90.94 118 THR A C 1
ATOM 931 O O . THR A 1 118 ? -9.756 3.192 15.201 1.00 90.94 118 THR A O 1
ATOM 934 N N . GLY A 1 119 ? -11.879 2.495 15.281 1.00 92.00 119 GLY A N 1
ATOM 935 C CA . GLY A 1 119 ? -11.806 1.933 16.630 1.00 92.00 119 GLY A CA 1
ATOM 936 C C . GLY A 1 119 ? -10.912 0.694 16.686 1.00 92.00 119 GLY A C 1
ATOM 937 O O . GLY A 1 119 ? -10.040 0.613 17.546 1.00 92.00 119 GLY A O 1
ATOM 938 N N . ALA A 1 120 ? -11.037 -0.204 15.704 1.00 94.62 120 ALA A N 1
ATOM 939 C CA . ALA A 1 120 ? -10.120 -1.331 15.522 1.00 94.62 120 ALA A CA 1
ATOM 940 C C . ALA A 1 120 ? -8.670 -0.869 15.329 1.00 94.62 120 ALA A C 1
ATOM 942 O O . ALA A 1 120 ? -7.761 -1.448 15.907 1.00 94.62 120 ALA A O 1
ATOM 943 N N . ALA A 1 121 ? -8.444 0.212 14.580 1.00 92.38 121 ALA A N 1
ATOM 944 C CA . ALA A 1 121 ? -7.115 0.799 14.446 1.00 92.38 121 ALA A CA 1
ATOM 945 C C . ALA A 1 121 ? -6.558 1.324 15.777 1.00 92.38 121 ALA A C 1
ATOM 947 O O . ALA A 1 121 ? -5.390 1.092 16.070 1.00 92.38 121 ALA A O 1
ATOM 948 N N . ALA A 1 122 ? -7.376 2.019 16.575 1.00 92.31 122 ALA A N 1
ATOM 949 C CA . ALA A 1 122 ? -6.978 2.506 17.895 1.00 92.31 122 ALA A CA 1
ATOM 950 C C . ALA A 1 122 ? -6.612 1.353 18.839 1.00 92.31 122 ALA A C 1
ATOM 952 O O . ALA A 1 122 ? -5.597 1.429 19.522 1.00 92.31 122 ALA A O 1
ATOM 953 N N . LYS A 1 123 ? -7.397 0.271 18.828 1.00 93.81 123 LYS A N 1
ATOM 954 C CA . LYS A 1 123 ? -7.114 -0.930 19.615 1.00 93.81 123 LYS A CA 1
ATOM 955 C C . LYS A 1 123 ? -5.829 -1.629 19.164 1.00 93.81 123 LYS A C 1
ATOM 957 O O . LYS A 1 123 ? -4.973 -1.895 19.996 1.00 93.81 123 LYS A O 1
ATOM 962 N N . TRP A 1 124 ? -5.654 -1.823 17.856 1.00 93.69 124 TRP A N 1
ATOM 963 C CA . TRP A 1 124 ? -4.467 -2.475 17.294 1.00 93.69 124 TRP A CA 1
ATOM 964 C C . TRP A 1 124 ? -3.171 -1.777 17.711 1.00 93.69 124 TRP A C 1
ATOM 966 O O . TRP A 1 124 ? -2.171 -2.424 17.974 1.00 93.69 124 TRP A O 1
ATOM 976 N N . ILE A 1 125 ? -3.193 -0.450 17.824 1.00 90.94 125 ILE A N 1
ATOM 977 C CA . ILE A 1 125 ? -2.034 0.325 18.282 1.00 90.94 125 ILE A CA 1
ATOM 978 C C . ILE A 1 125 ? -1.646 -0.018 19.711 1.00 90.94 125 ILE A C 1
ATOM 980 O O . ILE A 1 125 ? -0.468 -0.160 19.998 1.00 90.94 125 ILE A O 1
ATOM 984 N N . VAL A 1 126 ? -2.633 -0.127 20.594 1.00 90.31 126 VAL A N 1
ATOM 985 C CA . VAL A 1 126 ? -2.393 -0.449 22.002 1.00 90.31 126 VAL A CA 1
ATOM 986 C C . VAL A 1 126 ? -1.904 -1.889 22.156 1.00 90.31 126 VAL A C 1
ATOM 988 O O . VAL A 1 126 ? -1.119 -2.170 23.053 1.00 90.31 126 VAL A O 1
ATOM 991 N N . GLU A 1 127 ? -2.365 -2.793 21.291 1.00 88.88 127 GLU A N 1
ATOM 992 C CA . GLU A 1 127 ? -2.029 -4.216 21.364 1.00 88.88 127 GLU A CA 1
ATOM 993 C C . GLU A 1 127 ? -0.690 -4.565 20.698 1.00 88.88 127 GLU A C 1
ATOM 995 O O . GLU A 1 127 ? 0.027 -5.421 21.204 1.00 88.88 127 GLU A O 1
ATOM 1000 N N . GLU A 1 128 ? -0.357 -3.930 19.571 1.00 87.00 128 GLU A N 1
ATOM 1001 C CA . GLU A 1 128 ? 0.649 -4.457 18.634 1.00 87.00 128 GLU A CA 1
ATOM 1002 C C . GLU A 1 128 ? 1.676 -3.421 18.151 1.00 87.00 128 GLU A C 1
ATOM 1004 O O . GLU A 1 128 ? 2.662 -3.799 17.519 1.00 87.00 128 GLU A O 1
ATOM 1009 N N . LEU A 1 129 ? 1.462 -2.116 18.362 1.00 80.38 129 LEU A N 1
ATOM 1010 C CA . LEU A 1 129 ? 2.383 -1.111 17.828 1.00 80.38 129 LEU A CA 1
ATOM 1011 C C . LEU A 1 129 ? 3.541 -0.855 18.790 1.00 80.38 129 LEU A C 1
ATOM 1013 O O . LEU A 1 129 ? 3.366 -0.236 19.837 1.00 80.38 129 LEU A O 1
ATOM 1017 N N . GLU A 1 130 ? 4.745 -1.237 18.377 1.00 75.38 130 GLU A N 1
ATOM 1018 C CA . GLU A 1 130 ? 5.956 -0.865 19.100 1.00 75.38 130 GLU A CA 1
ATOM 1019 C C . GLU A 1 130 ? 6.353 0.601 18.806 1.00 75.38 130 GLU A C 1
ATOM 1021 O O . GLU A 1 130 ? 6.235 1.058 17.660 1.00 75.38 130 GLU A O 1
ATOM 1026 N N . PRO A 1 131 ? 6.866 1.365 19.793 1.00 69.44 131 PRO A N 1
ATOM 1027 C CA . PRO A 1 131 ? 7.204 2.784 19.616 1.00 69.44 131 PRO A CA 1
ATOM 1028 C C . PRO A 1 131 ? 8.178 3.070 18.460 1.00 69.44 131 PRO A C 1
ATOM 1030 O O . PRO A 1 131 ? 8.046 4.077 17.761 1.00 69.44 131 PRO A O 1
ATOM 1033 N N . GLN A 1 132 ? 9.131 2.167 18.213 1.00 66.25 132 GLN A N 1
ATOM 1034 C CA . GLN A 1 132 ? 10.094 2.247 17.108 1.00 66.25 132 GLN A CA 1
ATOM 1035 C C . GLN A 1 132 ? 9.463 2.120 15.714 1.00 66.25 132 GLN A C 1
ATOM 1037 O O . GLN A 1 132 ? 10.033 2.617 14.740 1.00 66.25 132 GLN A O 1
ATOM 1042 N N . ASP A 1 133 ? 8.288 1.498 15.604 1.00 66.81 133 ASP A N 1
ATOM 1043 C CA . ASP A 1 133 ? 7.613 1.268 14.325 1.00 66.81 133 ASP A CA 1
ATOM 1044 C C . ASP A 1 133 ? 6.744 2.454 13.895 1.00 66.81 133 ASP A C 1
ATOM 1046 O O . ASP A 1 133 ? 6.238 2.501 12.763 1.00 66.81 133 ASP A O 1
ATOM 1050 N N . VAL A 1 134 ? 6.596 3.458 14.765 1.00 62.75 134 VAL A N 1
ATOM 1051 C CA . VAL A 1 134 ? 5.816 4.656 14.474 1.00 62.75 134 VAL A CA 1
ATOM 1052 C C . VAL A 1 134 ? 6.571 5.542 13.491 1.00 62.75 134 VAL A C 1
ATOM 1054 O O . VAL A 1 134 ? 7.481 6.306 13.812 1.00 62.75 134 VAL A O 1
ATOM 1057 N N . ARG A 1 135 ? 6.141 5.483 12.231 1.00 60.00 135 ARG A N 1
ATOM 1058 C CA . ARG A 1 135 ? 6.791 6.206 11.133 1.00 60.00 135 ARG A CA 1
ATOM 1059 C C . ARG A 1 135 ? 6.611 7.715 11.281 1.00 60.00 135 ARG A C 1
ATOM 1061 O O . ARG A 1 135 ? 5.483 8.207 11.388 1.00 60.00 135 ARG A O 1
ATOM 1068 N N . SER A 1 136 ? 7.706 8.471 11.214 1.00 50.78 136 SER A N 1
ATOM 1069 C CA . SER A 1 136 ? 7.646 9.930 11.322 1.00 50.78 136 SER A CA 1
ATOM 1070 C C . SER A 1 136 ? 7.024 10.585 10.085 1.00 50.78 136 SER A C 1
ATOM 1072 O O . SER A 1 136 ? 7.310 10.197 8.950 1.00 50.78 136 SER A O 1
ATOM 1074 N N . GLU A 1 137 ? 6.208 11.638 10.271 1.00 44.00 137 GLU A N 1
ATOM 1075 C CA . GLU A 1 137 ? 5.752 12.474 9.141 1.00 44.00 137 GLU A CA 1
ATOM 1076 C C . GLU A 1 137 ? 6.945 13.060 8.374 1.00 44.00 137 GLU A C 1
ATOM 1078 O O . GLU A 1 137 ? 6.827 13.330 7.183 1.00 44.00 137 GLU A O 1
ATOM 1083 N N . LYS A 1 138 ? 8.102 13.220 9.034 1.00 36.78 138 LYS A N 1
ATOM 1084 C CA . LYS A 1 138 ? 9.355 13.667 8.425 1.00 36.78 138 LYS A CA 1
ATOM 1085 C C . LYS A 1 138 ? 10.060 12.565 7.630 1.00 36.78 138 LYS A C 1
ATOM 1087 O O . LYS A 1 138 ? 10.638 12.895 6.622 1.00 36.78 138 LYS A O 1
ATOM 1092 N N . HIS A 1 139 ? 9.953 11.278 7.955 1.00 37.22 139 HIS A N 1
ATOM 1093 C CA . HIS A 1 139 ? 10.406 10.203 7.058 1.00 37.22 139 HIS A CA 1
ATOM 1094 C C . HIS A 1 139 ? 9.451 9.990 5.886 1.00 37.22 139 HIS A C 1
ATOM 1096 O O . HIS A 1 139 ? 9.899 9.635 4.801 1.00 37.22 139 HIS A O 1
ATOM 1102 N N . ILE A 1 140 ? 8.159 10.279 6.065 1.00 40.34 140 ILE A N 1
ATOM 1103 C CA . ILE A 1 140 ? 7.206 10.358 4.953 1.00 40.34 140 ILE A CA 1
ATOM 1104 C C . ILE A 1 140 ? 7.531 11.577 4.070 1.00 40.34 140 ILE A C 1
ATOM 1106 O O . ILE A 1 140 ? 7.534 11.440 2.855 1.00 40.34 140 ILE A O 1
ATOM 1110 N N . ARG A 1 141 ? 7.870 12.736 4.661 1.00 35.28 141 ARG A N 1
ATOM 1111 C CA . ARG A 1 141 ? 8.188 13.991 3.949 1.00 35.28 141 ARG A CA 1
ATOM 1112 C C . ARG A 1 141 ? 9.627 14.127 3.450 1.00 35.28 141 ARG A C 1
ATOM 1114 O O . ARG A 1 141 ? 9.849 14.847 2.490 1.00 35.28 141 ARG A O 1
ATOM 1121 N N . ASP A 1 142 ? 10.612 13.483 4.054 1.00 33.50 142 ASP A N 1
ATOM 1122 C CA . ASP A 1 142 ? 12.012 13.537 3.617 1.00 33.50 142 ASP A CA 1
ATOM 1123 C C . ASP A 1 142 ? 12.223 12.533 2.468 1.00 33.50 142 ASP A C 1
ATOM 1125 O O . ASP A 1 142 ? 12.879 12.878 1.491 1.00 33.50 142 ASP A O 1
ATOM 1129 N N . ARG A 1 143 ? 11.446 11.431 2.427 1.00 35.22 143 ARG A N 1
ATOM 1130 C CA . ARG A 1 143 ? 11.115 10.711 1.175 1.00 35.22 143 ARG A CA 1
ATOM 1131 C C . ARG A 1 143 ? 10.230 11.506 0.200 1.00 35.22 143 ARG A C 1
ATOM 1133 O O . ARG A 1 143 ? 9.837 10.978 -0.829 1.00 35.22 143 ARG A O 1
ATOM 1140 N N . GLU A 1 144 ? 9.860 12.746 0.498 1.00 35.50 144 GLU A N 1
ATOM 1141 C CA . GLU A 1 144 ? 9.152 13.648 -0.426 1.00 35.50 144 GLU A CA 1
ATOM 1142 C C . GLU A 1 144 ? 9.971 14.908 -0.748 1.00 35.50 144 GLU A C 1
ATOM 1144 O O . GLU A 1 144 ? 9.549 15.678 -1.608 1.00 35.50 144 GLU A O 1
ATOM 1149 N N . LYS A 1 145 ? 11.123 15.136 -0.099 1.00 31.56 145 LYS A N 1
ATOM 1150 C CA . LYS A 1 145 ? 11.923 16.367 -0.233 1.00 31.56 145 LYS A CA 1
ATOM 1151 C C . LYS A 1 145 ? 13.161 16.235 -1.112 1.00 31.56 145 LYS A C 1
ATOM 1153 O O . LYS A 1 145 ? 13.644 17.262 -1.572 1.00 31.56 145 LYS A O 1
ATOM 1158 N N . GLU A 1 146 ? 13.584 15.026 -1.469 1.00 33.91 146 GLU A N 1
ATOM 1159 C CA . GLU A 1 146 ? 14.462 14.816 -2.639 1.00 33.91 146 GLU A CA 1
ATOM 1160 C C . GLU A 1 146 ? 13.684 14.780 -3.970 1.00 33.91 146 GLU A C 1
ATOM 1162 O O . GLU A 1 146 ? 14.221 14.474 -5.033 1.00 33.91 146 GLU A O 1
ATOM 1167 N N . PHE A 1 147 ? 12.392 15.121 -3.944 1.00 35.22 147 PHE A N 1
ATOM 1168 C CA . PHE A 1 147 ? 11.484 14.937 -5.067 1.00 35.22 147 PHE A CA 1
ATOM 1169 C C . PHE A 1 147 ? 11.129 16.278 -5.712 1.00 35.22 147 PHE A C 1
ATOM 1171 O O . PHE A 1 147 ? 10.624 17.194 -5.063 1.00 35.22 147 PHE A O 1
ATOM 1178 N N . PHE A 1 148 ? 11.368 16.366 -7.023 1.00 33.75 148 PHE A N 1
ATOM 1179 C CA . PHE A 1 148 ? 11.014 17.497 -7.883 1.00 33.75 148 PHE A CA 1
ATOM 1180 C C . PHE A 1 148 ? 9.609 18.054 -7.589 1.00 33.75 148 PHE A C 1
ATOM 1182 O O . PHE A 1 148 ? 8.619 17.321 -7.492 1.00 33.75 148 PHE A O 1
ATOM 1189 N N . THR A 1 149 ? 9.530 19.380 -7.497 1.00 33.09 149 THR A N 1
ATOM 1190 C CA . THR A 1 149 ? 8.315 20.163 -7.265 1.00 33.09 149 THR A CA 1
ATOM 1191 C C . THR A 1 149 ? 7.197 19.815 -8.259 1.00 33.09 149 THR A C 1
ATOM 1193 O O . THR A 1 149 ? 7.369 19.786 -9.477 1.00 33.09 149 THR A O 1
ATOM 1196 N N . LYS A 1 150 ? 6.013 19.539 -7.703 1.00 39.19 150 LYS A N 1
ATOM 1197 C CA . LYS A 1 150 ? 4.776 19.135 -8.387 1.00 39.19 150 LYS A CA 1
ATOM 1198 C C . LYS A 1 150 ? 4.204 20.256 -9.279 1.00 39.19 150 LYS A C 1
ATOM 1200 O O . LYS A 1 150 ? 4.039 21.370 -8.789 1.00 39.19 150 LYS A O 1
ATOM 1205 N N . PRO A 1 151 ? 3.728 19.961 -10.505 1.00 35.97 151 PRO A N 1
ATOM 1206 C CA . PRO A 1 151 ? 2.784 20.832 -11.204 1.00 35.97 151 PRO A CA 1
ATOM 1207 C C . PRO A 1 151 ? 1.380 20.731 -10.570 1.00 35.97 151 PRO A C 1
ATOM 1209 O O . PRO A 1 151 ? 0.910 19.616 -10.297 1.00 35.97 151 PRO A O 1
ATOM 1212 N N . PRO A 1 152 ? 0.677 21.850 -10.332 1.00 29.34 152 PRO A N 1
ATOM 1213 C CA . PRO A 1 152 ? -0.642 21.849 -9.699 1.00 29.34 152 PRO A CA 1
ATOM 1214 C C . PRO A 1 152 ? -1.678 21.028 -10.497 1.00 29.34 152 PRO A C 1
ATOM 1216 O O . PRO A 1 152 ? -1.683 21.028 -11.724 1.00 29.34 152 PRO A O 1
ATOM 1219 N N . GLY A 1 153 ? -2.565 20.312 -9.789 1.00 32.81 153 GLY A N 1
ATOM 1220 C CA . GLY A 1 153 ? -3.730 19.632 -10.386 1.00 32.81 153 GLY A CA 1
ATOM 1221 C C . GLY A 1 153 ? -3.604 18.136 -10.717 1.00 32.81 153 GLY A C 1
ATOM 1222 O O . GLY A 1 153 ? -4.555 17.568 -11.247 1.00 32.81 153 GLY A O 1
ATOM 1223 N N . LYS A 1 154 ? -2.487 17.461 -10.401 1.00 37.34 154 LYS A N 1
ATOM 1224 C CA . LYS A 1 154 ? -2.358 15.997 -10.583 1.00 37.34 154 LYS A CA 1
ATOM 1225 C C . LYS A 1 154 ? -2.367 15.227 -9.255 1.00 37.34 154 LYS A C 1
ATOM 1227 O O . LYS A 1 154 ? -1.696 15.606 -8.295 1.00 37.34 154 LYS A O 1
ATOM 1232 N N . ASP A 1 155 ? -3.161 14.162 -9.225 1.00 40.75 155 ASP A N 1
ATOM 1233 C CA . ASP A 1 155 ? -3.443 13.303 -8.072 1.00 40.75 155 ASP A CA 1
ATOM 1234 C C . ASP A 1 155 ? -2.265 12.354 -7.756 1.00 40.75 155 ASP A C 1
ATOM 1236 O O . ASP A 1 155 ? -1.667 11.795 -8.681 1.00 40.75 155 ASP A O 1
ATOM 1240 N N . ARG A 1 156 ? -1.927 12.151 -6.471 1.00 45.97 156 ARG A N 1
ATOM 1241 C CA . ARG A 1 156 ? -0.896 11.188 -6.007 1.00 45.97 156 ARG A CA 1
ATOM 1242 C C . ARG A 1 156 ? -1.514 9.803 -5.737 1.00 45.97 156 ARG A C 1
ATOM 1244 O O . ARG A 1 156 ? -1.285 9.186 -4.706 1.00 45.97 156 ARG A O 1
ATOM 1251 N N . GLY A 1 157 ? -2.306 9.292 -6.675 1.00 40.06 157 GLY A N 1
ATOM 1252 C CA . GLY A 1 157 ? -2.857 7.936 -6.599 1.00 40.06 157 GLY A CA 1
ATOM 1253 C C . GLY A 1 157 ? -1.898 6.903 -7.192 1.00 40.06 157 GLY A C 1
ATOM 1254 O O . GLY A 1 157 ? -2.076 6.511 -8.349 1.00 40.06 157 GLY A O 1
ATOM 1255 N N . GLY A 1 158 ? -0.882 6.467 -6.443 1.00 51.16 158 GLY A N 1
ATOM 1256 C CA . GLY A 1 158 ? 0.003 5.400 -6.908 1.00 51.16 158 GLY A CA 1
ATOM 1257 C C . GLY A 1 158 ? 1.082 4.953 -5.926 1.00 51.16 158 GLY A C 1
ATOM 1258 O O . GLY A 1 158 ? 1.437 5.681 -5.010 1.00 51.16 158 GLY A O 1
ATOM 1259 N N . GLU A 1 159 ? 1.605 3.753 -6.149 1.00 59.91 159 GLU A N 1
ATOM 1260 C CA . GLU A 1 159 ? 2.739 3.178 -5.431 1.00 59.91 159 GLU A CA 1
ATOM 1261 C C . GLU A 1 159 ? 4.008 3.267 -6.283 1.00 59.91 159 GLU A C 1
ATOM 1263 O O . GLU A 1 159 ? 3.948 3.234 -7.516 1.00 59.91 159 GLU A O 1
ATOM 1268 N N . LEU A 1 160 ? 5.151 3.426 -5.617 1.00 64.44 160 LEU A N 1
ATOM 1269 C CA . LEU A 1 160 ? 6.444 3.612 -6.264 1.00 64.44 160 LEU A CA 1
ATOM 1270 C C . LEU A 1 160 ? 6.898 2.313 -6.942 1.00 64.44 160 LEU A C 1
ATOM 1272 O O . LEU A 1 160 ? 6.938 1.260 -6.308 1.00 64.44 160 LEU A O 1
ATOM 1276 N N . VAL A 1 161 ? 7.260 2.410 -8.218 1.00 73.50 161 VAL A N 1
ATOM 1277 C CA . VAL A 1 161 ? 7.927 1.359 -8.992 1.00 73.50 161 VAL A CA 1
ATOM 1278 C C . VAL A 1 161 ? 9.320 1.866 -9.346 1.00 73.50 161 VAL A C 1
ATOM 1280 O O . VAL A 1 161 ? 9.469 2.984 -9.850 1.00 73.50 161 VAL A O 1
ATOM 1283 N N . ARG A 1 162 ? 10.334 1.049 -9.055 1.00 72.69 162 ARG A N 1
ATOM 1284 C CA . ARG A 1 162 ? 11.737 1.315 -9.377 1.00 72.69 162 ARG A CA 1
ATOM 1285 C C . ARG A 1 162 ? 12.094 0.541 -10.643 1.00 72.69 162 ARG A C 1
ATOM 1287 O O . ARG A 1 162 ? 11.931 -0.673 -10.671 1.00 72.69 162 ARG A O 1
ATOM 1294 N N . MET A 1 163 ? 12.540 1.251 -11.673 1.00 72.69 163 MET A N 1
ATOM 1295 C CA . MET A 1 163 ? 13.241 0.679 -12.820 1.00 72.69 163 MET A CA 1
ATOM 1296 C C . MET A 1 163 ? 14.717 0.980 -12.629 1.00 72.69 163 MET A C 1
ATOM 1298 O O . MET A 1 163 ? 15.103 2.144 -12.532 1.00 72.69 163 MET A O 1
ATOM 1302 N N . GLU A 1 164 ? 15.531 -0.055 -12.531 1.00 70.31 164 GLU A N 1
ATOM 1303 C CA . GLU A 1 164 ? 16.981 0.094 -12.470 1.00 70.31 164 GLU A CA 1
ATOM 1304 C C . GLU A 1 164 ? 17.475 0.216 -13.912 1.00 70.31 164 GLU A C 1
ATOM 1306 O O . GLU A 1 164 ? 17.450 -0.747 -14.667 1.00 70.31 164 GLU A O 1
ATOM 1311 N N . ILE A 1 165 ? 17.781 1.443 -14.328 1.00 66.31 165 ILE A N 1
ATOM 1312 C CA . ILE A 1 165 ? 18.241 1.782 -15.678 1.00 66.31 165 ILE A CA 1
ATOM 1313 C C . ILE A 1 165 ? 19.320 2.854 -15.568 1.00 66.31 165 ILE A C 1
ATOM 1315 O O . ILE A 1 165 ? 19.285 3.692 -14.663 1.00 66.31 165 ILE A O 1
ATOM 1319 N N . SER A 1 166 ? 20.258 2.869 -16.512 1.00 64.50 166 SER A N 1
ATOM 1320 C CA . SER A 1 166 ? 21.311 3.881 -16.519 1.00 64.50 166 SER A CA 1
ATOM 1321 C C . SER A 1 166 ? 20.754 5.302 -16.673 1.00 64.50 166 SER A C 1
ATOM 1323 O O . SER A 1 166 ? 19.625 5.528 -17.131 1.00 64.50 166 SER A O 1
ATOM 1325 N N . ARG A 1 167 ? 21.565 6.295 -16.305 1.00 64.56 167 ARG A N 1
ATOM 1326 C CA . ARG A 1 167 ? 21.213 7.709 -16.475 1.00 64.56 167 ARG A CA 1
ATOM 1327 C C . ARG A 1 167 ? 21.010 8.057 -17.950 1.00 64.56 167 ARG A C 1
ATOM 1329 O O . ARG A 1 167 ? 20.100 8.820 -18.274 1.00 64.56 167 ARG A O 1
ATOM 1336 N N . GLU A 1 168 ? 21.825 7.480 -18.826 1.00 65.00 168 GLU A N 1
ATOM 1337 C CA . GLU A 1 168 ? 21.740 7.621 -20.279 1.00 65.00 168 GLU A CA 1
ATOM 1338 C C . GLU A 1 168 ? 20.397 7.083 -20.789 1.00 65.00 168 GLU A C 1
ATOM 1340 O O . GLU A 1 168 ? 19.674 7.801 -21.480 1.00 65.00 168 GLU A O 1
ATOM 1345 N N . ALA A 1 169 ? 20.004 5.882 -20.351 1.00 68.25 169 ALA A N 1
ATOM 1346 C CA . ALA A 1 169 ? 18.713 5.279 -20.673 1.00 68.25 169 ALA A CA 1
ATOM 1347 C C . ALA A 1 169 ? 17.532 6.130 -20.176 1.00 68.25 169 ALA A C 1
ATOM 1349 O O . ALA A 1 169 ? 16.552 6.351 -20.891 1.00 68.25 169 ALA A O 1
ATOM 1350 N N . ALA A 1 170 ? 17.618 6.660 -18.954 1.00 70.88 170 ALA A N 1
ATOM 1351 C CA . ALA A 1 170 ? 16.584 7.532 -18.407 1.00 70.88 170 ALA A CA 1
ATOM 1352 C C . ALA A 1 170 ? 16.440 8.847 -19.200 1.00 70.88 170 ALA A C 1
ATOM 1354 O O . ALA A 1 170 ? 15.317 9.341 -19.377 1.00 70.88 170 ALA A O 1
ATOM 1355 N N . GLU A 1 171 ? 17.550 9.417 -19.677 1.00 73.25 171 GLU A N 1
ATOM 1356 C CA . GLU A 1 171 ? 17.544 10.620 -20.514 1.00 73.25 171 GLU A CA 1
ATOM 1357 C C . GLU A 1 171 ? 17.018 10.320 -21.922 1.00 73.25 171 GLU A C 1
ATOM 1359 O O . GLU A 1 171 ? 16.234 11.100 -22.461 1.00 73.25 171 GLU A O 1
ATOM 1364 N N . GLU A 1 172 ? 17.338 9.160 -22.491 1.00 74.06 172 GLU A N 1
ATOM 1365 C CA . GLU A 1 172 ? 16.790 8.734 -23.778 1.00 74.06 172 GLU A CA 1
ATOM 1366 C C . GLU A 1 172 ? 15.266 8.540 -23.712 1.00 74.06 172 GLU A C 1
ATOM 1368 O O . GLU A 1 172 ? 14.532 9.082 -24.543 1.00 74.06 172 GLU A O 1
ATOM 1373 N N . ILE A 1 173 ? 14.752 7.876 -22.669 1.00 74.94 173 ILE A N 1
ATOM 1374 C CA . ILE A 1 173 ? 13.303 7.751 -22.421 1.00 74.94 173 ILE A CA 1
ATOM 1375 C C . ILE A 1 173 ? 12.650 9.134 -22.297 1.00 74.94 173 ILE A C 1
ATOM 1377 O O . ILE A 1 173 ? 11.539 9.352 -22.794 1.00 74.94 173 ILE A O 1
ATOM 1381 N N . LYS A 1 174 ? 13.321 10.092 -21.646 1.00 78.25 174 LYS A N 1
ATOM 1382 C CA . LYS A 1 174 ? 12.839 11.474 -21.540 1.00 78.25 174 LYS A CA 1
ATOM 1383 C C . LYS A 1 174 ? 12.784 12.153 -22.910 1.00 78.25 174 LYS A C 1
ATOM 1385 O O . LYS A 1 174 ? 11.732 12.693 -23.250 1.00 78.25 174 LYS A O 1
ATOM 1390 N N . GLN A 1 175 ? 13.837 12.056 -23.719 1.00 79.31 175 GLN A N 1
ATOM 1391 C CA . GLN A 1 175 ? 13.845 12.598 -25.080 1.00 79.31 175 GLN A CA 1
ATOM 1392 C C . GLN A 1 175 ? 12.750 11.962 -25.949 1.00 79.31 175 GLN A C 1
ATOM 1394 O O . GLN A 1 175 ? 12.037 12.666 -26.667 1.00 79.31 175 GLN A O 1
ATOM 1399 N N . LYS A 1 176 ? 12.540 10.643 -25.848 1.00 78.00 176 LYS A N 1
ATOM 1400 C CA . LYS A 1 176 ? 11.437 9.946 -26.531 1.00 78.00 176 LYS A CA 1
ATOM 1401 C C . LYS A 1 176 ? 10.067 10.456 -26.080 1.00 78.00 176 LYS A C 1
ATOM 1403 O O . LYS A 1 176 ? 9.177 10.642 -26.913 1.00 78.00 176 LYS A O 1
ATOM 1408 N N . ALA A 1 177 ? 9.882 10.716 -24.787 1.00 75.25 177 ALA A N 1
ATOM 1409 C CA . ALA A 1 177 ? 8.639 11.274 -24.258 1.00 75.25 177 ALA A CA 1
ATOM 1410 C C . ALA A 1 177 ? 8.370 12.698 -24.788 1.00 75.25 177 ALA A C 1
ATOM 1412 O O . ALA A 1 177 ? 7.242 12.999 -25.189 1.00 75.25 177 ALA A O 1
ATOM 1413 N N . GLU A 1 178 ? 9.406 13.539 -24.859 1.00 75.94 178 GLU A N 1
ATOM 1414 C CA . GLU A 1 178 ? 9.340 14.911 -25.383 1.00 75.94 178 GLU A CA 1
ATOM 1415 C C . GLU A 1 178 ? 9.005 14.943 -26.883 1.00 75.94 178 GLU A C 1
ATOM 1417 O O . GLU A 1 178 ? 8.123 15.698 -27.307 1.00 75.94 178 GLU A O 1
ATOM 1422 N N . ARG A 1 179 ? 9.618 14.055 -27.683 1.00 77.12 179 ARG A N 1
ATOM 1423 C CA . ARG A 1 179 ? 9.324 13.903 -29.122 1.00 77.12 179 ARG A CA 1
ATOM 1424 C C . ARG A 1 179 ? 7.859 13.534 -29.386 1.00 77.12 179 ARG A C 1
ATOM 1426 O O . ARG A 1 179 ? 7.280 13.985 -30.371 1.00 77.12 179 ARG A O 1
ATOM 1433 N N . ARG A 1 180 ? 7.216 12.777 -28.486 1.00 71.00 180 ARG A N 1
ATOM 1434 C CA . ARG A 1 180 ? 5.822 12.301 -28.625 1.00 71.00 180 ARG A CA 1
ATOM 1435 C C . ARG A 1 180 ? 4.750 13.312 -28.163 1.00 71.00 180 ARG A C 1
ATOM 1437 O O . ARG A 1 180 ? 3.645 12.887 -27.831 1.00 71.00 180 ARG A O 1
ATOM 1444 N N . ARG A 1 181 ? 5.064 14.624 -28.136 1.00 56.22 181 ARG A N 1
ATOM 1445 C CA . ARG A 1 181 ? 4.179 15.786 -27.850 1.00 56.22 181 ARG A CA 1
ATOM 1446 C C . ARG A 1 181 ? 2.991 15.452 -26.927 1.00 56.22 181 ARG A C 1
ATOM 1448 O O . ARG A 1 181 ? 1.910 15.124 -27.410 1.00 56.22 181 ARG A O 1
ATOM 1455 N N . SER A 1 182 ? 3.188 15.619 -25.608 1.00 52.81 182 SER A N 1
ATOM 1456 C CA . SER A 1 182 ? 2.203 15.578 -24.484 1.00 52.81 182 SER A CA 1
ATOM 1457 C C . SER A 1 182 ? 2.445 14.496 -23.412 1.00 52.81 182 SER A C 1
ATOM 1459 O O . SER A 1 182 ? 1.532 14.173 -22.631 1.00 52.81 182 SER A O 1
ATOM 1461 N N . GLN A 1 183 ? 3.646 13.917 -23.326 1.00 56.81 183 GLN A N 1
ATOM 1462 C CA . GLN A 1 183 ? 3.968 12.930 -22.291 1.00 56.81 183 GLN A CA 1
ATOM 1463 C C . GLN A 1 183 ? 5.195 13.344 -21.481 1.00 56.81 183 GLN A C 1
ATOM 1465 O O . GLN A 1 183 ? 6.243 13.637 -22.035 1.00 56.81 183 GLN A O 1
ATOM 1470 N N . ASP A 1 184 ? 5.051 13.361 -20.153 1.00 70.00 184 ASP A N 1
ATOM 1471 C CA . ASP A 1 184 ? 6.203 13.335 -19.254 1.00 70.00 184 ASP A CA 1
ATOM 1472 C C . ASP A 1 184 ? 6.796 11.913 -19.239 1.00 70.00 184 ASP A C 1
ATOM 1474 O O . ASP A 1 184 ? 6.079 10.929 -19.457 1.00 70.00 184 ASP A O 1
ATOM 1478 N N . ARG A 1 185 ? 8.103 11.788 -18.980 1.00 70.81 185 ARG A N 1
ATOM 1479 C CA . ARG A 1 185 ? 8.814 10.495 -18.901 1.00 70.81 185 ARG A CA 1
ATOM 1480 C C . ARG A 1 185 ? 8.085 9.450 -18.039 1.00 70.81 185 ARG A C 1
ATOM 1482 O O . ARG A 1 185 ? 7.997 8.286 -18.413 1.00 70.81 185 ARG A O 1
ATOM 1489 N N . SER A 1 186 ? 7.450 9.871 -16.942 1.00 73.81 186 SER A N 1
ATOM 1490 C CA . SER A 1 186 ? 6.708 8.979 -16.036 1.00 73.81 186 SER A CA 1
ATOM 1491 C C . SER A 1 186 ? 5.375 8.506 -16.618 1.00 73.81 186 SER A C 1
ATOM 1493 O O . SER A 1 186 ? 4.862 7.444 -16.264 1.00 73.81 186 SER A O 1
ATOM 1495 N N . ARG A 1 187 ? 4.749 9.289 -17.496 1.00 76.88 187 ARG A N 1
ATOM 1496 C CA . ARG A 1 187 ? 3.567 8.895 -18.265 1.00 76.88 187 ARG A CA 1
ATOM 1497 C C . ARG A 1 187 ? 3.942 7.868 -19.325 1.00 76.88 187 ARG A C 1
ATOM 1499 O O . ARG A 1 187 ? 3.174 6.922 -19.494 1.00 76.88 187 ARG A O 1
ATOM 1506 N N . LEU A 1 188 ? 5.098 8.028 -19.968 1.00 80.38 188 LEU A N 1
ATOM 1507 C CA . LEU A 1 188 ? 5.626 7.045 -20.911 1.00 80.38 188 LEU A CA 1
ATOM 1508 C C . LEU A 1 188 ? 5.970 5.732 -20.191 1.00 80.38 188 LEU A C 1
ATOM 1510 O O . LEU A 1 188 ? 5.456 4.690 -20.585 1.00 80.38 188 LEU A O 1
ATOM 1514 N N . ALA A 1 189 ? 6.673 5.796 -19.056 1.00 82.19 189 ALA A N 1
ATOM 1515 C CA . ALA A 1 189 ? 6.978 4.632 -18.220 1.00 82.19 189 ALA A CA 1
ATOM 1516 C C . ALA A 1 189 ? 5.721 3.875 -17.754 1.00 82.19 189 ALA A C 1
ATOM 1518 O O . ALA A 1 189 ? 5.607 2.668 -17.934 1.00 82.19 189 ALA A O 1
ATOM 1519 N N . ARG A 1 190 ? 4.696 4.582 -17.255 1.00 83.25 190 ARG A N 1
ATOM 1520 C CA . ARG A 1 190 ? 3.399 3.965 -16.903 1.00 83.25 190 ARG A CA 1
ATOM 1521 C C . ARG A 1 190 ? 2.663 3.357 -18.096 1.00 83.25 190 ARG A C 1
ATOM 1523 O O . ARG A 1 190 ? 1.829 2.468 -17.913 1.00 83.25 190 ARG A O 1
ATOM 1530 N N . LYS A 1 191 ? 2.845 3.907 -19.298 1.00 83.31 191 LYS A N 1
ATOM 1531 C CA . LYS A 1 191 ? 2.257 3.350 -20.520 1.00 83.31 191 LYS A CA 1
ATOM 1532 C C . LYS A 1 191 ? 2.999 2.073 -20.914 1.00 83.31 191 LYS A C 1
ATOM 1534 O O . LYS A 1 191 ? 2.318 1.085 -21.155 1.00 83.31 191 LYS A O 1
ATOM 1539 N N . GLY A 1 192 ? 4.333 2.098 -20.896 1.00 86.12 192 GLY A N 1
ATOM 1540 C CA . GLY A 1 192 ? 5.193 0.932 -21.103 1.00 86.12 192 GLY A CA 1
ATOM 1541 C C . GLY A 1 192 ? 4.858 -0.192 -20.134 1.00 86.12 192 GLY A C 1
ATOM 1542 O O . GLY A 1 192 ? 4.491 -1.267 -20.577 1.00 86.12 192 GLY A O 1
ATOM 1543 N N . LEU A 1 193 ? 4.820 0.096 -18.828 1.00 88.12 193 LEU A N 1
ATOM 1544 C CA . LEU A 1 193 ? 4.472 -0.898 -17.811 1.00 88.12 193 LEU A CA 1
ATOM 1545 C C . LEU A 1 193 ? 3.112 -1.548 -18.075 1.00 88.12 193 LEU A C 1
ATOM 1547 O O . LEU A 1 193 ? 2.994 -2.759 -18.003 1.00 88.12 193 LEU A O 1
ATOM 1551 N N . ARG A 1 194 ? 2.072 -0.767 -18.394 1.00 86.19 194 ARG A N 1
ATOM 1552 C CA . ARG A 1 194 ? 0.750 -1.350 -18.680 1.00 86.19 194 ARG A CA 1
ATOM 1553 C C . ARG A 1 194 ? 0.769 -2.253 -19.905 1.00 86.19 194 ARG A C 1
ATOM 1555 O O . ARG A 1 194 ? 0.248 -3.348 -19.818 1.00 86.19 194 ARG A O 1
ATOM 1562 N N . LYS A 1 195 ? 1.402 -1.803 -20.987 1.00 86.62 195 LYS A N 1
ATOM 1563 C CA . LYS A 1 195 ? 1.551 -2.585 -22.215 1.00 86.62 195 LYS A CA 1
ATOM 1564 C C . LYS A 1 195 ? 2.313 -3.883 -21.998 1.00 86.62 195 LYS A C 1
ATOM 1566 O O . LYS A 1 195 ? 1.907 -4.917 -22.494 1.00 86.62 195 LYS A O 1
ATOM 1571 N N . PHE A 1 196 ? 3.394 -3.817 -21.236 1.00 89.12 196 PHE A N 1
ATOM 1572 C CA . PHE A 1 196 ? 4.198 -4.985 -20.923 1.00 89.12 196 PHE A CA 1
ATOM 1573 C C . PHE A 1 196 ? 3.426 -5.981 -20.048 1.00 89.12 196 PHE A C 1
ATOM 1575 O O . PHE A 1 196 ? 3.505 -7.181 -20.255 1.00 89.12 196 PHE A O 1
ATOM 1582 N N . LEU A 1 197 ? 2.610 -5.488 -19.108 1.00 87.44 197 LEU A N 1
ATOM 1583 C CA . LEU A 1 197 ? 1.693 -6.336 -18.342 1.00 87.44 197 LEU A CA 1
ATOM 1584 C C . LEU A 1 197 ? 0.586 -6.943 -19.213 1.00 87.44 197 LEU A C 1
ATOM 1586 O O . LEU A 1 197 ? 0.214 -8.083 -18.971 1.00 87.44 197 LEU A O 1
ATOM 1590 N N . ASP A 1 198 ? 0.065 -6.201 -20.197 1.00 86.75 198 ASP A N 1
ATOM 1591 C CA . ASP A 1 198 ? -0.877 -6.742 -21.185 1.00 86.75 198 ASP A CA 1
ATOM 1592 C C . ASP A 1 198 ? -0.193 -7.877 -21.989 1.00 86.75 198 ASP A C 1
ATOM 1594 O O . ASP A 1 198 ? -0.746 -8.966 -22.090 1.00 86.75 198 ASP A O 1
ATOM 1598 N N . TRP A 1 199 ? 1.063 -7.690 -22.421 1.00 88.94 199 TRP A N 1
ATOM 1599 C CA . TRP A 1 199 ? 1.841 -8.727 -23.116 1.00 88.94 199 TRP A CA 1
ATOM 1600 C C . TRP A 1 199 ? 2.094 -9.972 -22.253 1.00 88.94 199 TRP A C 1
ATOM 1602 O O . TRP A 1 199 ? 1.881 -11.083 -22.722 1.00 88.94 199 TRP A O 1
ATOM 1612 N N . ILE A 1 200 ? 2.457 -9.819 -20.974 1.00 88.94 200 ILE A N 1
ATOM 1613 C CA . ILE A 1 200 ? 2.575 -10.962 -20.045 1.00 88.94 200 ILE A CA 1
ATOM 1614 C C . ILE A 1 200 ? 1.228 -11.687 -19.887 1.00 88.94 200 ILE A C 1
ATOM 1616 O O . ILE A 1 200 ? 1.180 -12.897 -19.678 1.00 88.94 200 ILE A O 1
ATOM 1620 N N . GLU A 1 201 ? 0.111 -10.961 -19.933 1.00 84.25 201 GLU A N 1
ATOM 1621 C CA . GLU A 1 201 ? -1.211 -11.572 -19.818 1.00 84.25 201 GLU A CA 1
ATOM 1622 C C . GLU A 1 201 ? -1.585 -12.393 -21.065 1.00 84.25 201 GLU A C 1
ATOM 1624 O O . GLU A 1 201 ? -2.185 -13.465 -20.910 1.00 84.25 201 GLU A O 1
ATOM 1629 N N . GLU A 1 202 ? -1.206 -11.914 -22.250 1.00 88.81 202 GLU A N 1
ATOM 1630 C CA . GLU A 1 202 ? -1.499 -12.505 -23.562 1.00 88.81 202 GLU A CA 1
ATOM 1631 C C . GLU A 1 202 ? -0.536 -13.646 -23.934 1.00 88.81 202 GLU A C 1
ATOM 1633 O O . GLU A 1 202 ? -0.999 -14.734 -24.276 1.00 88.81 202 GLU A O 1
ATOM 1638 N N . SER A 1 203 ? 0.772 -13.426 -23.782 1.00 90.62 203 SER A N 1
ATOM 1639 C CA . SER A 1 203 ? 1.855 -14.339 -24.181 1.00 90.62 203 SER A CA 1
ATOM 1640 C C . SER A 1 203 ? 2.937 -14.422 -23.088 1.00 90.62 203 SER A C 1
ATOM 1642 O O . SER A 1 203 ? 4.028 -13.861 -23.238 1.00 90.62 203 SER A O 1
ATOM 1644 N N . PRO A 1 204 ? 2.665 -15.085 -21.949 1.00 88.31 204 PRO A N 1
ATOM 1645 C CA . PRO A 1 204 ? 3.569 -15.067 -20.803 1.00 88.31 204 PRO A CA 1
ATOM 1646 C C . PRO A 1 204 ? 4.910 -15.766 -21.067 1.00 88.31 204 PRO A C 1
ATOM 1648 O O . PRO A 1 204 ? 5.911 -15.335 -20.505 1.00 88.31 204 PRO A O 1
ATOM 1651 N N . GLU A 1 205 ? 4.970 -16.799 -21.912 1.00 89.75 205 GLU A N 1
ATOM 1652 C CA . GLU A 1 205 ? 6.212 -17.509 -22.243 1.00 89.75 205 GLU A CA 1
ATOM 1653 C C . GLU A 1 205 ? 7.162 -16.637 -23.077 1.00 89.75 205 GLU A C 1
ATOM 1655 O O . GLU A 1 205 ? 8.362 -16.590 -22.805 1.00 89.75 205 GLU A O 1
ATOM 1660 N N . GLU A 1 206 ? 6.629 -15.895 -24.052 1.00 88.31 206 GLU A N 1
ATOM 1661 C CA . GLU A 1 206 ? 7.403 -14.943 -24.861 1.00 88.31 206 GLU A CA 1
ATOM 1662 C C . GLU A 1 206 ? 7.906 -13.777 -24.006 1.00 88.31 206 GLU A C 1
ATOM 1664 O O . GLU A 1 206 ? 9.077 -13.401 -24.078 1.00 88.31 206 GLU A O 1
ATOM 1669 N N . ALA A 1 207 ? 7.038 -13.240 -23.145 1.00 88.56 207 ALA A N 1
ATOM 1670 C CA . ALA A 1 207 ? 7.413 -12.183 -22.218 1.00 88.56 207 ALA A CA 1
ATOM 1671 C C . ALA A 1 207 ? 8.463 -12.666 -21.201 1.00 88.56 207 ALA A C 1
ATOM 1673 O O . ALA A 1 207 ? 9.391 -11.923 -20.884 1.00 88.56 207 ALA A O 1
ATOM 1674 N N . LEU A 1 208 ? 8.356 -13.909 -20.713 1.00 89.00 208 LEU A N 1
ATOM 1675 C CA . LEU A 1 208 ? 9.361 -14.521 -19.844 1.00 89.00 208 LEU A CA 1
ATOM 1676 C C . LEU A 1 208 ? 10.703 -14.644 -20.567 1.00 89.00 208 LEU A C 1
ATOM 1678 O O . LEU A 1 208 ? 11.713 -14.205 -20.024 1.00 89.00 208 LEU A O 1
ATOM 1682 N N . ALA A 1 209 ? 10.722 -15.172 -21.793 1.00 87.19 209 ALA A N 1
ATOM 1683 C CA . ALA A 1 209 ? 11.942 -15.277 -22.591 1.00 87.19 209 ALA A CA 1
ATOM 1684 C C . ALA A 1 209 ? 12.618 -13.907 -22.774 1.00 87.19 209 ALA A C 1
ATOM 1686 O O . ALA A 1 209 ? 13.818 -13.784 -22.539 1.00 87.19 209 ALA A O 1
ATOM 1687 N N . TYR A 1 210 ? 11.839 -12.865 -23.079 1.00 87.75 210 TYR A N 1
ATOM 1688 C CA . TYR A 1 210 ? 12.334 -11.493 -23.206 1.00 87.75 210 TYR A CA 1
ATOM 1689 C C . TYR A 1 210 ? 12.914 -10.931 -21.894 1.00 87.75 210 TYR A C 1
ATOM 1691 O O . TYR A 1 210 ? 13.935 -10.243 -21.908 1.00 87.75 210 TYR A O 1
ATOM 1699 N N . ILE A 1 211 ? 12.284 -11.220 -20.746 1.00 86.69 211 ILE A N 1
ATOM 1700 C CA . ILE A 1 211 ? 12.801 -10.822 -19.423 1.00 86.69 211 ILE A CA 1
ATOM 1701 C C . ILE A 1 211 ? 14.130 -11.527 -19.126 1.00 86.69 211 ILE A C 1
ATOM 1703 O O . ILE A 1 211 ? 15.034 -10.917 -18.555 1.00 86.69 211 ILE A O 1
ATOM 1707 N N . LEU A 1 212 ? 14.246 -12.808 -19.481 1.00 85.50 212 LEU A N 1
ATOM 1708 C CA . LEU A 1 212 ? 15.417 -13.620 -19.159 1.00 85.50 212 LEU A CA 1
ATOM 1709 C C . LEU A 1 212 ? 16.619 -13.349 -20.068 1.00 85.50 212 LEU A C 1
ATOM 1711 O O . LEU A 1 212 ? 17.745 -13.442 -19.588 1.00 85.50 212 LEU A O 1
ATOM 1715 N N . GLU A 1 213 ? 16.392 -12.999 -21.337 1.00 81.81 213 GLU A N 1
ATOM 1716 C CA . GLU A 1 213 ? 17.436 -12.794 -22.353 1.00 81.81 213 GLU A CA 1
ATOM 1717 C C . GLU A 1 213 ? 18.532 -11.807 -21.914 1.00 81.81 213 GLU A C 1
ATOM 1719 O O . GLU A 1 213 ? 19.709 -12.041 -22.169 1.00 81.81 213 GLU A O 1
ATOM 1724 N N . GLU A 1 214 ? 18.168 -10.735 -21.205 1.00 64.62 214 GLU A N 1
ATOM 1725 C CA . GLU A 1 214 ? 19.106 -9.669 -20.819 1.00 64.62 214 GLU A CA 1
ATOM 1726 C C . GLU A 1 214 ? 19.056 -9.319 -19.325 1.00 64.62 214 GLU A C 1
ATOM 1728 O O . GLU A 1 214 ? 19.435 -8.217 -18.914 1.00 64.62 214 GLU A O 1
ATOM 1733 N N . ARG A 1 215 ? 18.622 -10.269 -18.484 1.00 62.31 215 ARG A N 1
ATOM 1734 C CA . ARG A 1 215 ? 18.506 -10.084 -17.025 1.00 62.31 215 ARG A CA 1
ATOM 1735 C C . ARG A 1 215 ? 19.802 -9.580 -16.376 1.00 62.31 215 ARG A C 1
ATOM 1737 O O . ARG A 1 215 ? 19.749 -8.865 -15.377 1.00 62.31 215 ARG A O 1
ATOM 1744 N N . ASP A 1 216 ? 20.952 -9.940 -16.937 1.00 55.00 216 ASP A N 1
ATOM 1745 C CA . ASP A 1 216 ? 22.272 -9.605 -16.395 1.00 55.00 216 ASP A CA 1
ATOM 1746 C C . ASP A 1 216 ? 22.823 -8.258 -16.895 1.00 55.00 216 ASP A C 1
ATOM 1748 O O . ASP A 1 216 ? 23.658 -7.653 -16.225 1.00 55.00 216 ASP A O 1
ATOM 1752 N N . TYR A 1 217 ? 22.337 -7.740 -18.030 1.00 52.44 217 TYR A N 1
ATOM 1753 C CA . TYR A 1 217 ? 22.862 -6.514 -18.652 1.00 52.44 217 TYR A CA 1
ATOM 1754 C C . TYR A 1 217 ? 22.400 -5.222 -17.963 1.00 52.44 217 TYR A C 1
ATOM 1756 O O . TYR A 1 217 ? 23.090 -4.204 -18.031 1.00 52.44 217 TYR A O 1
ATOM 1764 N N . TYR A 1 218 ? 21.251 -5.261 -17.282 1.00 53.09 218 TYR A N 1
ATOM 1765 C CA . TYR A 1 218 ? 20.642 -4.101 -16.619 1.00 53.09 218 TYR A CA 1
ATOM 1766 C C . TYR A 1 218 ? 20.690 -4.170 -15.089 1.00 53.09 218 TYR A C 1
ATOM 1768 O O . TYR A 1 218 ? 20.033 -3.373 -14.415 1.00 53.09 218 TYR A O 1
ATOM 1776 N N . GLN A 1 219 ? 21.472 -5.094 -14.521 1.00 50.62 219 GLN A N 1
ATOM 1777 C CA . GLN A 1 219 ? 21.705 -5.085 -13.081 1.00 50.62 219 GLN A CA 1
ATOM 1778 C C . GLN A 1 219 ? 22.544 -3.856 -12.718 1.00 50.62 219 GLN A C 1
ATOM 1780 O O . GLN A 1 219 ? 23.547 -3.581 -13.387 1.00 50.62 219 GLN A O 1
ATOM 1785 N N . PRO A 1 220 ? 22.171 -3.095 -11.671 1.00 47.88 220 PRO A N 1
ATOM 1786 C CA . PRO A 1 220 ? 23.073 -2.087 -11.143 1.00 47.88 220 PRO A CA 1
ATOM 1787 C C . PRO A 1 220 ? 24.402 -2.778 -10.802 1.00 47.88 220 PRO A C 1
ATOM 1789 O O . PRO A 1 220 ? 24.391 -3.945 -10.392 1.00 47.88 220 PRO A O 1
ATOM 1792 N N . PRO A 1 221 ? 25.555 -2.109 -10.986 1.00 45.78 221 PRO A N 1
ATOM 1793 C CA . PRO A 1 221 ? 26.828 -2.699 -10.601 1.00 45.78 221 PRO A CA 1
ATOM 1794 C C . PRO A 1 221 ? 26.717 -3.207 -9.161 1.00 45.78 221 PRO A C 1
ATOM 1796 O O . PRO A 1 221 ? 26.135 -2.515 -8.325 1.00 45.78 221 PRO A O 1
ATOM 1799 N N . ASN A 1 222 ? 27.260 -4.399 -8.880 1.00 44.47 222 ASN A N 1
ATOM 1800 C CA . ASN A 1 222 ? 27.394 -4.965 -7.531 1.00 44.47 222 ASN A CA 1
ATOM 1801 C C . ASN A 1 222 ? 28.316 -4.065 -6.684 1.00 44.47 222 ASN A C 1
ATOM 1803 O O . ASN A 1 222 ? 29.431 -4.434 -6.322 1.00 44.47 222 ASN A O 1
ATOM 1807 N N . SER A 1 223 ? 27.902 -2.834 -6.406 1.00 39.94 223 SER A N 1
ATOM 1808 C CA . SER A 1 223 ? 28.589 -1.960 -5.486 1.00 39.94 223 SER A CA 1
ATOM 1809 C C . SER A 1 223 ? 28.038 -2.282 -4.115 1.00 39.94 223 SER A C 1
ATOM 1811 O O . SER A 1 223 ? 26.872 -2.022 -3.833 1.00 39.94 223 SER A O 1
ATOM 1813 N N . ALA A 1 224 ? 28.906 -2.770 -3.232 1.00 42.69 224 ALA A N 1
ATOM 1814 C CA . ALA A 1 224 ? 28.680 -2.877 -1.789 1.00 42.69 224 ALA A CA 1
ATOM 1815 C C . ALA A 1 224 ? 28.288 -1.537 -1.110 1.00 42.69 224 ALA A C 1
ATOM 1817 O O . ALA A 1 224 ? 28.170 -1.461 0.109 1.00 42.69 224 ALA A O 1
ATOM 1818 N N . ASP A 1 225 ? 28.079 -0.486 -1.901 1.00 44.72 225 ASP A N 1
ATOM 1819 C CA . ASP A 1 225 ? 27.788 0.881 -1.529 1.00 44.72 225 ASP A CA 1
ATOM 1820 C C . ASP A 1 225 ? 26.389 1.249 -2.059 1.00 44.72 225 ASP A C 1
ATOM 1822 O O . ASP A 1 225 ? 26.215 1.738 -3.177 1.00 44.72 225 ASP A O 1
ATOM 1826 N N . ARG A 1 226 ? 25.354 0.964 -1.254 1.00 45.19 226 ARG A N 1
ATOM 1827 C CA . ARG A 1 226 ? 23.932 1.227 -1.577 1.00 45.19 226 ARG A CA 1
ATOM 1828 C C . ARG A 1 226 ? 23.627 2.698 -1.889 1.00 45.19 226 ARG A C 1
ATOM 1830 O O . ARG A 1 226 ? 22.575 2.996 -2.439 1.00 45.19 226 ARG A O 1
ATOM 1837 N N . THR A 1 227 ? 24.537 3.610 -1.558 1.00 45.31 227 THR A N 1
ATOM 1838 C CA . THR A 1 227 ? 24.435 5.042 -1.871 1.00 45.31 227 THR A CA 1
ATOM 1839 C C . THR A 1 227 ? 24.541 5.333 -3.371 1.00 45.31 227 THR A C 1
ATOM 1841 O O . THR A 1 227 ? 23.990 6.326 -3.833 1.00 45.31 227 THR A O 1
ATOM 1844 N N . LYS A 1 228 ? 25.179 4.454 -4.160 1.00 44.62 228 LYS A N 1
ATOM 1845 C CA . LYS A 1 228 ? 25.303 4.615 -5.621 1.00 44.62 228 LYS A CA 1
ATOM 1846 C C . LYS A 1 228 ? 24.170 3.966 -6.409 1.00 44.62 228 LYS A C 1
ATOM 1848 O O . LYS A 1 228 ? 23.923 4.347 -7.544 1.00 44.62 228 LYS A O 1
ATOM 1853 N N . GLU A 1 229 ? 23.436 3.024 -5.819 1.00 43.75 229 GLU A N 1
ATOM 1854 C CA . GLU A 1 229 ? 22.265 2.395 -6.448 1.00 43.75 229 GLU A CA 1
ATOM 1855 C C . GLU A 1 229 ? 21.159 3.413 -6.796 1.00 43.75 229 GLU A C 1
ATOM 1857 O O . GLU A 1 229 ? 20.372 3.204 -7.724 1.00 43.75 229 GLU A O 1
ATOM 1862 N N . GLU A 1 230 ? 21.057 4.507 -6.042 1.00 47.69 230 GLU A N 1
ATOM 1863 C CA . GLU A 1 230 ? 20.078 5.572 -6.286 1.00 47.69 230 GLU A CA 1
ATOM 1864 C C . GLU A 1 230 ? 20.392 6.371 -7.560 1.00 47.69 230 GLU A C 1
ATOM 1866 O O . GLU A 1 230 ? 19.472 6.883 -8.201 1.00 47.69 230 GLU A O 1
ATOM 1871 N N . GLU A 1 231 ? 21.655 6.390 -7.999 1.00 48.34 231 GLU A N 1
ATOM 1872 C CA . GLU A 1 231 ? 22.084 7.057 -9.234 1.00 48.34 231 GLU A CA 1
ATOM 1873 C C . GLU A 1 231 ? 21.619 6.317 -10.505 1.00 48.34 231 GLU A C 1
ATOM 1875 O O . GLU A 1 231 ? 21.475 6.938 -11.559 1.00 48.34 231 GLU A O 1
ATOM 1880 N N . TYR A 1 232 ? 21.309 5.017 -10.400 1.00 51.16 232 TYR A N 1
ATOM 1881 C CA . TYR A 1 232 ? 20.911 4.135 -11.514 1.00 51.16 232 TYR A CA 1
ATOM 1882 C C . TYR A 1 232 ? 19.435 3.712 -11.449 1.00 51.16 232 TYR A C 1
ATOM 1884 O O . TYR A 1 232 ? 19.028 2.702 -12.022 1.00 51.16 232 TYR A O 1
ATOM 1892 N N . ALA A 1 233 ? 18.607 4.451 -10.709 1.00 58.16 233 ALA A N 1
ATOM 1893 C CA . ALA A 1 233 ? 17.222 4.080 -10.461 1.00 58.16 233 ALA A CA 1
ATOM 1894 C C . ALA A 1 233 ? 16.242 5.127 -10.986 1.00 58.16 233 ALA A C 1
ATOM 1896 O O . ALA A 1 233 ? 15.975 6.148 -10.352 1.00 58.16 233 ALA A O 1
ATOM 1897 N N . TYR A 1 234 ? 15.606 4.832 -12.116 1.00 67.81 234 TYR A N 1
ATOM 1898 C CA . TYR A 1 234 ? 14.454 5.596 -12.556 1.00 67.81 234 TYR A CA 1
ATOM 1899 C C . TYR A 1 234 ? 13.198 5.168 -11.791 1.00 67.81 234 TYR A C 1
ATOM 1901 O O . TYR A 1 234 ? 12.705 4.047 -11.913 1.00 67.81 234 TYR A O 1
ATOM 1909 N N . GLN A 1 235 ? 12.629 6.091 -11.023 1.00 71.31 235 GLN A N 1
ATOM 1910 C CA . GLN A 1 235 ? 11.440 5.827 -10.220 1.00 71.31 235 GLN A CA 1
ATOM 1911 C C . GLN A 1 235 ? 10.202 6.510 -10.804 1.00 71.31 235 GLN A C 1
ATOM 1913 O O . GLN A 1 235 ? 10.234 7.674 -11.217 1.00 71.31 235 GLN A O 1
ATOM 1918 N N . PHE A 1 236 ? 9.070 5.807 -10.798 1.00 69.00 236 PHE A N 1
ATOM 1919 C CA . PHE A 1 236 ? 7.778 6.395 -11.138 1.00 69.00 236 PHE A CA 1
ATOM 1920 C C . PHE A 1 236 ? 6.643 5.798 -10.310 1.00 69.00 236 PHE A C 1
ATOM 1922 O O . PHE A 1 236 ? 6.702 4.670 -9.835 1.00 69.00 236 PHE A O 1
ATOM 1929 N N . TYR A 1 237 ? 5.566 6.565 -10.160 1.00 69.00 237 TYR A N 1
ATOM 1930 C CA . TYR A 1 237 ? 4.377 6.115 -9.445 1.00 69.00 237 TYR A CA 1
ATOM 1931 C C . TYR A 1 237 ? 3.428 5.387 -10.395 1.00 69.00 237 TYR A C 1
ATOM 1933 O O . TYR A 1 237 ? 2.969 5.970 -11.380 1.00 69.00 237 TYR A O 1
ATOM 1941 N N . ALA A 1 238 ? 3.090 4.137 -10.090 1.00 68.94 238 ALA A N 1
ATOM 1942 C CA . ALA A 1 238 ? 2.073 3.361 -10.793 1.00 68.94 238 ALA A CA 1
ATOM 1943 C C . ALA A 1 238 ? 0.769 3.339 -9.987 1.00 68.94 238 ALA A C 1
ATOM 1945 O O . ALA A 1 238 ? 0.789 3.327 -8.763 1.00 68.94 238 ALA A O 1
ATOM 1946 N N . LYS A 1 239 ? -0.395 3.310 -10.647 1.00 71.88 239 LYS A N 1
ATOM 1947 C CA . LYS A 1 239 ? -1.677 3.189 -9.927 1.00 71.88 239 LYS A CA 1
ATOM 1948 C C . LYS A 1 239 ? -1.715 1.873 -9.139 1.00 71.88 239 LYS A C 1
ATOM 1950 O O . LYS A 1 239 ? -1.202 0.870 -9.625 1.00 71.88 239 LYS A O 1
ATOM 1955 N N . VAL A 1 240 ? -2.423 1.838 -8.007 1.00 66.62 240 VAL A N 1
ATOM 1956 C CA . VAL A 1 240 ? -2.594 0.622 -7.176 1.00 66.62 240 VAL A CA 1
ATOM 1957 C C . VAL A 1 240 ? -3.061 -0.588 -8.002 1.00 66.62 240 VAL A C 1
ATOM 1959 O O . VAL A 1 240 ? -2.543 -1.688 -7.850 1.00 66.62 240 VAL A O 1
ATOM 1962 N N . VAL A 1 241 ? -3.985 -0.381 -8.949 1.00 68.88 241 VAL A N 1
ATOM 1963 C CA . VAL A 1 241 ? -4.449 -1.437 -9.873 1.00 68.88 241 VAL A CA 1
ATOM 1964 C C . VAL A 1 241 ? -3.308 -1.977 -10.738 1.00 68.88 241 VAL A C 1
ATOM 1966 O O . VAL A 1 241 ? -3.195 -3.182 -10.926 1.00 68.88 241 VAL A O 1
ATOM 1969 N N . THR A 1 242 ? -2.435 -1.101 -11.235 1.00 74.00 242 THR A N 1
ATOM 1970 C CA . THR A 1 242 ? -1.261 -1.493 -12.024 1.00 74.00 242 THR A CA 1
ATOM 1971 C C . THR A 1 242 ? -0.253 -2.262 -11.174 1.00 74.00 242 THR A C 1
ATOM 1973 O O . THR A 1 242 ? 0.316 -3.226 -11.665 1.00 74.00 242 THR A O 1
ATOM 1976 N N . LYS A 1 243 ? -0.082 -1.913 -9.892 1.00 77.12 243 LYS A N 1
ATOM 1977 C CA . LYS A 1 243 ? 0.774 -2.691 -8.985 1.00 77.12 243 LYS A CA 1
ATOM 1978 C C . LYS A 1 243 ? 0.215 -4.087 -8.700 1.00 77.12 243 LYS A C 1
ATOM 1980 O O . LYS A 1 243 ? 0.970 -5.050 -8.701 1.00 77.12 243 LYS A O 1
ATOM 1985 N N . ARG A 1 244 ? -1.100 -4.224 -8.506 1.00 73.62 244 ARG A N 1
ATOM 1986 C CA . ARG A 1 244 ? -1.728 -5.550 -8.363 1.00 73.62 244 ARG A CA 1
ATOM 1987 C C . ARG A 1 244 ? -1.545 -6.400 -9.616 1.00 73.62 244 ARG A C 1
ATOM 1989 O O . ARG A 1 244 ? -1.201 -7.568 -9.501 1.00 73.62 244 ARG A O 1
ATOM 1996 N N . ARG A 1 245 ? -1.709 -5.805 -10.803 1.00 79.44 245 ARG A N 1
ATOM 1997 C CA . ARG A 1 245 ? -1.405 -6.483 -12.073 1.00 79.44 245 ARG A CA 1
ATOM 1998 C C . ARG A 1 245 ? 0.062 -6.906 -12.147 1.00 79.44 245 ARG A C 1
ATOM 2000 O O . ARG A 1 245 ? 0.328 -8.035 -12.520 1.00 79.44 245 ARG A O 1
ATOM 2007 N N . LEU A 1 246 ? 0.991 -6.060 -11.701 1.00 84.81 246 LEU A N 1
ATOM 2008 C CA . LEU A 1 246 ? 2.413 -6.403 -11.607 1.00 84.81 246 LEU A CA 1
ATOM 2009 C C . LEU A 1 246 ? 2.682 -7.584 -10.658 1.00 84.81 246 LEU A C 1
ATOM 2011 O O . LEU A 1 246 ? 3.452 -8.466 -11.008 1.00 84.81 246 LEU A O 1
ATOM 2015 N N . GLN A 1 247 ? 2.024 -7.643 -9.496 1.00 81.81 247 GLN A N 1
ATOM 2016 C CA . GLN A 1 247 ? 2.119 -8.785 -8.572 1.00 81.81 247 GLN A CA 1
ATOM 2017 C C . GLN A 1 247 ? 1.574 -10.081 -9.188 1.00 81.81 247 GLN A C 1
ATOM 2019 O O . GLN A 1 247 ? 2.176 -11.139 -9.039 1.00 81.81 247 GLN A O 1
ATOM 2024 N N . MET A 1 248 ? 0.436 -10.004 -9.883 1.00 79.81 248 MET A N 1
ATOM 2025 C CA . MET A 1 248 ? -0.153 -11.161 -10.563 1.00 79.81 248 MET A CA 1
ATOM 2026 C C . MET A 1 248 ? 0.717 -11.638 -11.728 1.00 79.81 248 MET A C 1
ATOM 2028 O O . MET A 1 248 ? 0.926 -12.836 -11.875 1.00 79.81 248 MET A O 1
ATOM 2032 N N . ALA A 1 249 ? 1.246 -10.704 -12.520 1.00 86.19 249 ALA A N 1
ATOM 2033 C CA . ALA A 1 249 ? 2.168 -10.983 -13.611 1.00 86.19 249 ALA A CA 1
ATOM 2034 C C . ALA A 1 249 ? 3.460 -11.627 -13.097 1.00 86.19 249 ALA A C 1
ATOM 2036 O O . ALA A 1 249 ? 3.883 -12.635 -13.644 1.00 86.19 249 ALA A O 1
ATOM 2037 N N . GLN A 1 250 ? 4.028 -11.107 -12.003 1.00 88.56 250 GLN A N 1
ATOM 2038 C CA . GLN A 1 250 ? 5.177 -11.717 -11.335 1.00 88.56 250 GLN A CA 1
ATOM 2039 C C . GLN A 1 250 ? 4.888 -13.171 -10.982 1.00 88.56 250 GLN A C 1
ATOM 2041 O O . GLN A 1 250 ? 5.630 -14.040 -11.411 1.00 88.56 250 GLN A O 1
ATOM 2046 N N . LYS A 1 251 ? 3.798 -13.437 -10.254 1.00 86.56 251 LYS A N 1
ATOM 2047 C CA . LYS A 1 251 ? 3.448 -14.803 -9.859 1.00 86.56 251 LYS A CA 1
ATOM 2048 C C . LYS A 1 251 ? 3.282 -15.725 -11.072 1.00 86.56 251 LYS A C 1
ATOM 2050 O O . LYS A 1 251 ? 3.796 -16.829 -11.065 1.00 86.56 251 LYS A O 1
ATOM 2055 N N . ARG A 1 252 ? 2.602 -15.258 -12.123 1.00 86.25 252 ARG A N 1
ATOM 2056 C CA . ARG A 1 252 ? 2.397 -16.038 -13.352 1.00 86.25 252 ARG A CA 1
ATOM 2057 C C . ARG A 1 252 ? 3.713 -16.385 -14.050 1.00 86.25 252 ARG A C 1
ATOM 2059 O O . ARG A 1 252 ? 3.842 -17.484 -14.565 1.00 86.25 252 ARG A O 1
ATOM 2066 N N . LEU A 1 253 ? 4.657 -15.447 -14.091 1.00 88.38 253 LEU A N 1
ATOM 2067 C CA . LEU A 1 253 ? 5.981 -15.670 -14.673 1.00 88.38 253 LEU A CA 1
ATOM 2068 C C . LEU A 1 253 ? 6.845 -16.581 -13.793 1.00 88.38 253 LEU A C 1
ATOM 2070 O O . LEU A 1 253 ? 7.582 -17.398 -14.326 1.00 88.38 253 LEU A O 1
ATOM 2074 N N . ASP A 1 254 ? 6.728 -16.457 -12.471 1.00 87.56 254 ASP A N 1
ATOM 2075 C CA . ASP A 1 254 ? 7.394 -17.319 -11.488 1.00 87.56 254 ASP A CA 1
ATOM 2076 C C . ASP A 1 254 ? 6.929 -18.777 -11.632 1.00 87.56 254 ASP A C 1
ATOM 2078 O O . ASP A 1 254 ? 7.752 -19.677 -11.743 1.00 87.56 254 ASP A O 1
ATOM 2082 N N . ASP A 1 255 ? 5.615 -18.998 -11.765 1.00 85.50 255 ASP A N 1
ATOM 2083 C CA . ASP A 1 255 ? 5.020 -20.325 -11.989 1.00 85.50 255 ASP A CA 1
ATOM 2084 C C . ASP A 1 255 ? 5.494 -20.974 -13.315 1.00 85.50 255 ASP A C 1
ATOM 2086 O O . ASP A 1 255 ? 5.475 -22.196 -13.444 1.00 85.50 255 ASP A O 1
ATOM 2090 N N . LEU A 1 256 ? 5.911 -20.171 -14.304 1.00 86.44 256 LEU A N 1
ATOM 2091 C CA . LEU A 1 256 ? 6.453 -20.634 -15.592 1.00 86.44 256 LEU A CA 1
ATOM 2092 C C . LEU A 1 256 ? 7.980 -20.803 -15.583 1.00 86.44 256 LEU A C 1
ATOM 2094 O O . LEU A 1 256 ? 8.530 -21.469 -16.461 1.00 86.44 256 LEU A O 1
ATOM 2098 N N . CYS A 1 257 ? 8.679 -20.180 -14.635 1.00 83.94 257 CYS A N 1
ATOM 2099 C CA . CYS A 1 257 ? 10.132 -20.178 -14.572 1.00 83.94 257 CYS A CA 1
ATOM 2100 C C . CYS A 1 257 ? 10.625 -21.205 -13.546 1.00 83.94 257 CYS A C 1
ATOM 2102 O O . CYS A 1 257 ? 10.881 -20.889 -12.390 1.00 83.94 257 CYS A O 1
ATOM 2104 N N . GLU A 1 258 ? 10.806 -22.454 -13.978 1.00 77.25 258 GLU A N 1
ATOM 2105 C CA . GLU A 1 258 ? 11.205 -23.559 -13.087 1.00 77.25 258 GLU A CA 1
ATOM 2106 C C . GLU A 1 258 ? 12.604 -23.390 -12.464 1.00 77.25 258 GLU A C 1
ATOM 2108 O O . GLU A 1 258 ? 12.933 -24.029 -11.465 1.00 77.25 258 GLU A O 1
ATOM 2113 N N . THR A 1 259 ? 13.455 -22.557 -13.065 1.00 74.50 259 THR A N 1
ATOM 2114 C CA . THR A 1 259 ? 14.886 -22.484 -12.745 1.00 74.50 259 THR A CA 1
ATOM 2115 C C . THR A 1 259 ? 15.267 -21.307 -11.856 1.00 74.50 259 THR A C 1
ATOM 2117 O O . THR A 1 259 ? 16.334 -21.337 -11.239 1.00 74.50 259 THR A O 1
ATOM 2120 N N . GLN A 1 260 ? 14.441 -20.260 -11.781 1.00 77.81 260 GLN A N 1
ATOM 2121 C CA . GLN A 1 260 ? 14.779 -19.037 -11.058 1.00 77.81 260 GLN A CA 1
ATOM 2122 C C . GLN A 1 260 ? 13.550 -18.196 -10.730 1.00 77.81 260 GLN A C 1
ATOM 2124 O O . GLN A 1 260 ? 12.643 -18.051 -11.541 1.00 77.81 260 GLN A O 1
ATOM 2129 N N . ASN A 1 261 ? 13.590 -17.544 -9.568 1.00 81.81 261 ASN A N 1
ATOM 2130 C CA . ASN A 1 261 ? 12.513 -16.648 -9.170 1.00 81.81 261 ASN A CA 1
ATOM 2131 C C . ASN A 1 261 ? 12.505 -15.376 -10.025 1.00 81.81 261 ASN A C 1
ATOM 2133 O O . ASN A 1 261 ? 13.557 -14.746 -10.229 1.00 81.81 261 ASN A O 1
ATOM 2137 N N . ILE A 1 262 ? 11.307 -14.959 -10.430 1.00 84.00 262 ILE A N 1
ATOM 2138 C CA . ILE A 1 262 ? 11.053 -13.691 -11.113 1.00 84.00 262 ILE A CA 1
ATOM 2139 C C . ILE A 1 262 ? 10.617 -12.642 -10.090 1.00 84.00 262 ILE A C 1
ATOM 2141 O O . ILE A 1 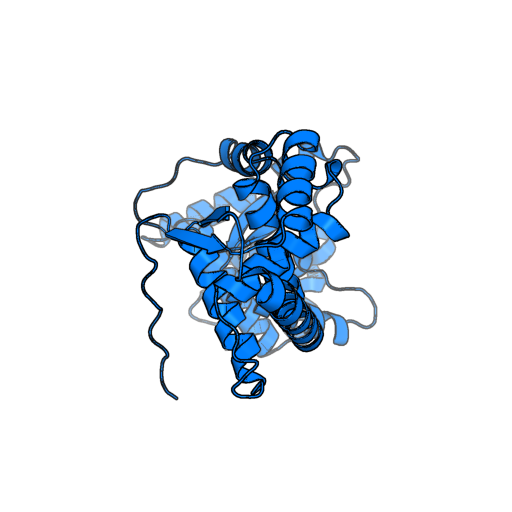262 ? 9.644 -12.794 -9.346 1.00 84.00 262 ILE A O 1
ATOM 2145 N N . TYR A 1 263 ? 11.330 -11.521 -10.064 1.00 83.19 263 TYR A N 1
ATOM 2146 C CA . TYR A 1 263 ? 11.042 -10.396 -9.186 1.00 83.19 263 TYR A CA 1
ATOM 2147 C C . TYR A 1 263 ? 10.353 -9.263 -9.951 1.00 83.19 263 TYR A C 1
ATOM 2149 O O . TYR A 1 263 ? 10.532 -9.076 -11.152 1.00 83.19 263 TYR A O 1
ATOM 2157 N N . GLN A 1 264 ? 9.613 -8.409 -9.238 1.00 81.19 264 GLN A N 1
ATOM 2158 C CA . GLN A 1 264 ? 8.983 -7.223 -9.846 1.00 81.19 264 GLN A CA 1
ATOM 2159 C C . GLN A 1 264 ? 9.996 -6.267 -10.480 1.00 81.19 264 GLN A C 1
ATOM 2161 O O . GLN A 1 264 ? 9.654 -5.564 -11.429 1.00 81.19 264 GLN A O 1
ATOM 2166 N N . ARG A 1 265 ? 11.230 -6.242 -9.959 1.00 79.00 265 ARG A N 1
ATOM 2167 C CA . ARG A 1 265 ? 12.328 -5.473 -10.551 1.00 79.00 265 ARG A CA 1
ATOM 2168 C C . ARG A 1 265 ? 12.694 -5.982 -11.944 1.00 79.00 265 ARG A C 1
ATOM 2170 O O . ARG A 1 265 ? 12.938 -5.151 -12.803 1.00 79.00 265 ARG A O 1
ATOM 2177 N N . ASP A 1 266 ? 12.634 -7.294 -12.182 1.00 82.81 266 ASP A N 1
ATOM 2178 C CA . ASP A 1 266 ? 13.009 -7.901 -13.464 1.00 82.81 266 ASP A CA 1
ATOM 2179 C C . ASP A 1 266 ? 12.001 -7.460 -14.544 1.00 82.81 266 ASP A C 1
ATOM 2181 O O . ASP A 1 266 ? 12.367 -6.996 -15.620 1.00 82.81 266 ASP A O 1
ATOM 2185 N N . ILE A 1 267 ? 10.708 -7.456 -14.197 1.00 86.75 267 ILE A N 1
ATOM 2186 C CA . ILE A 1 267 ? 9.638 -6.921 -15.056 1.00 86.75 267 ILE A CA 1
ATOM 2187 C C . ILE A 1 267 ? 9.820 -5.413 -15.284 1.00 86.75 267 ILE A C 1
ATOM 2189 O O . ILE A 1 267 ? 9.651 -4.915 -16.394 1.00 86.75 267 ILE A O 1
ATOM 2193 N N . ALA A 1 268 ? 10.150 -4.654 -14.237 1.00 82.81 268 ALA A N 1
ATOM 2194 C CA . ALA A 1 268 ? 10.331 -3.209 -14.334 1.00 82.81 268 ALA A CA 1
ATOM 2195 C C . ALA A 1 268 ? 11.558 -2.830 -15.193 1.00 82.81 268 ALA A C 1
ATOM 2197 O O . ALA A 1 268 ? 11.493 -1.868 -15.956 1.00 82.81 268 ALA A O 1
ATOM 2198 N N . GLN A 1 269 ? 12.646 -3.594 -15.115 1.00 79.38 269 GLN A N 1
ATOM 2199 C CA . GLN A 1 269 ? 13.824 -3.449 -15.974 1.00 79.38 269 GLN A CA 1
ATOM 2200 C C . GLN A 1 269 ? 13.489 -3.787 -17.431 1.00 79.38 269 GLN A C 1
ATOM 2202 O O . GLN A 1 269 ? 13.782 -2.990 -18.323 1.00 79.38 269 GLN A O 1
ATOM 2207 N N . ALA A 1 270 ? 12.774 -4.891 -17.670 1.00 85.00 270 ALA A N 1
ATOM 2208 C CA . ALA A 1 270 ? 12.318 -5.271 -19.007 1.00 85.00 270 ALA A CA 1
ATOM 2209 C C . ALA A 1 270 ? 11.406 -4.203 -19.640 1.00 85.00 270 ALA A C 1
ATOM 2211 O O . ALA A 1 270 ? 11.492 -3.940 -20.838 1.00 85.00 270 ALA A O 1
ATOM 2212 N N . VAL A 1 271 ? 10.598 -3.503 -18.834 1.00 86.19 271 VAL A N 1
ATOM 2213 C CA . VAL A 1 271 ? 9.847 -2.318 -19.280 1.00 86.19 271 VAL A CA 1
ATOM 2214 C C . VAL A 1 271 ? 10.780 -1.181 -19.700 1.00 86.19 271 VAL A C 1
ATOM 2216 O O . VAL A 1 271 ? 10.502 -0.507 -20.688 1.00 86.19 271 VAL A O 1
ATOM 2219 N N . GLY A 1 272 ? 11.872 -0.948 -18.970 1.00 79.75 272 GLY A N 1
ATOM 2220 C CA . GLY A 1 272 ? 12.907 0.013 -19.351 1.00 79.75 272 GLY A CA 1
ATOM 2221 C C . GLY A 1 272 ? 13.481 -0.290 -20.736 1.00 79.75 272 GLY A C 1
ATOM 2222 O O . GLY A 1 272 ? 13.439 0.579 -21.607 1.00 79.75 272 GLY A O 1
ATOM 2223 N N . ARG A 1 273 ? 13.905 -1.541 -20.961 1.00 80.75 273 ARG A N 1
ATOM 2224 C CA . ARG A 1 273 ? 14.375 -2.049 -22.263 1.00 80.75 273 ARG A CA 1
ATOM 2225 C C . ARG A 1 273 ? 13.318 -1.865 -23.353 1.00 80.75 273 ARG A C 1
ATOM 2227 O O . ARG A 1 273 ? 13.570 -1.214 -24.361 1.00 80.75 273 ARG A O 1
ATOM 2234 N N . TYR A 1 274 ? 12.087 -2.297 -23.084 1.00 82.12 274 TYR A N 1
ATOM 2235 C CA . TYR A 1 274 ? 10.955 -2.187 -24.009 1.00 82.12 274 TYR A CA 1
ATOM 2236 C C . TYR A 1 274 ? 10.690 -0.741 -24.472 1.00 82.12 274 TYR A C 1
ATOM 2238 O O . TYR A 1 274 ? 10.263 -0.496 -25.598 1.00 82.12 274 TYR A O 1
ATOM 2246 N N . LEU A 1 275 ? 10.951 0.251 -23.614 1.00 80.31 275 LEU A N 1
ATOM 2247 C CA . LEU A 1 275 ? 10.822 1.671 -23.959 1.00 80.31 275 LEU A CA 1
ATOM 2248 C C . LEU A 1 275 ? 11.989 2.201 -24.813 1.00 80.31 275 LEU A C 1
ATOM 2250 O O . LEU A 1 275 ? 11.810 3.161 -25.575 1.00 80.31 275 LEU A O 1
ATOM 2254 N N . LEU A 1 276 ? 13.174 1.606 -24.689 1.00 77.75 276 LEU A N 1
ATOM 2255 C CA . LEU A 1 276 ? 14.380 1.963 -25.441 1.00 77.75 276 LEU A CA 1
ATOM 2256 C C . LEU A 1 276 ? 14.427 1.299 -26.820 1.00 77.75 276 LEU A C 1
ATOM 2258 O O . LEU A 1 276 ? 14.859 1.940 -27.771 1.00 77.75 276 LEU A O 1
ATOM 2262 N N . GLU A 1 277 ? 13.879 0.099 -26.975 1.00 76.56 277 GLU A N 1
ATOM 2263 C CA . GLU A 1 277 ? 13.906 -0.647 -28.245 1.00 76.56 277 GLU A CA 1
ATOM 2264 C C . GLU A 1 277 ? 12.919 -0.136 -29.310 1.00 76.56 277 GLU A C 1
ATOM 2266 O O . GLU A 1 277 ? 12.790 -0.714 -30.382 1.00 76.56 277 GLU A O 1
ATOM 2271 N N . ASP A 1 278 ? 12.241 0.988 -29.053 1.00 59.97 278 ASP A N 1
ATOM 2272 C CA . ASP A 1 278 ? 11.353 1.647 -30.021 1.00 59.97 278 ASP A CA 1
ATOM 2273 C C . ASP A 1 278 ? 10.217 0.748 -30.539 1.00 59.97 278 ASP A C 1
ATOM 2275 O O . ASP A 1 278 ? 9.696 0.984 -31.629 1.00 59.97 278 ASP A O 1
ATOM 2279 N N . PHE A 1 279 ? 9.742 -0.207 -29.723 1.00 56.59 279 PHE A N 1
ATOM 2280 C CA . PHE A 1 279 ? 8.492 -0.914 -30.000 1.00 56.59 279 PHE A CA 1
ATOM 2281 C C . PHE A 1 279 ? 7.386 0.108 -30.232 1.00 56.59 279 PHE A C 1
ATOM 2283 O O . PHE A 1 279 ? 6.920 0.809 -29.318 1.00 56.59 279 PHE A O 1
ATOM 2290 N N . ASP A 1 280 ? 6.988 0.241 -31.493 1.00 50.59 280 ASP A N 1
ATOM 2291 C CA . ASP A 1 280 ? 5.997 1.219 -31.848 1.00 50.59 280 ASP A CA 1
ATOM 2292 C C . ASP A 1 280 ? 4.703 0.781 -31.178 1.00 50.59 280 ASP A C 1
ATOM 2294 O O . ASP A 1 280 ? 4.204 -0.326 -31.371 1.00 50.59 280 ASP A O 1
ATOM 2298 N N . PHE A 1 281 ? 4.137 1.647 -30.338 1.00 48.56 281 PHE A N 1
ATOM 2299 C CA . PHE A 1 281 ? 2.938 1.330 -29.561 1.00 48.56 281 PHE A CA 1
ATOM 2300 C C . PHE A 1 281 ? 1.698 1.040 -30.451 1.00 48.56 281 PHE A C 1
ATOM 2302 O O . PHE A 1 281 ? 0.596 0.938 -29.906 1.00 48.56 281 PHE A O 1
ATOM 2309 N N . ALA A 1 282 ? 1.864 0.948 -31.770 1.00 36.97 282 ALA A N 1
ATOM 2310 C CA . ALA A 1 282 ? 0.891 0.582 -32.786 1.00 36.97 282 ALA A CA 1
ATOM 2311 C C . ALA A 1 282 ? 1.043 -0.864 -33.312 1.00 36.97 282 ALA A C 1
ATOM 2313 O O . ALA A 1 282 ? 0.143 -1.314 -34.008 1.00 36.97 282 ALA A O 1
ATOM 2314 N N . GLY A 1 283 ? 2.120 -1.585 -32.977 1.00 38.12 283 GLY A N 1
ATOM 2315 C CA . GLY A 1 283 ? 2.375 -2.946 -33.459 1.00 38.12 283 GLY A CA 1
ATOM 2316 C C . GLY A 1 283 ? 2.867 -3.864 -32.346 1.00 38.12 283 GLY A C 1
ATOM 2317 O O . GLY A 1 283 ? 4.050 -4.163 -32.255 1.00 38.12 283 GLY A O 1
ATOM 2318 N N . LEU A 1 284 ? 1.950 -4.279 -31.482 1.00 33.72 284 LEU A N 1
ATOM 2319 C CA . LEU A 1 284 ? 1.985 -5.634 -30.931 1.00 33.72 284 LEU A CA 1
ATOM 2320 C C . LEU A 1 284 ? 0.903 -6.408 -31.712 1.00 33.72 284 LEU A C 1
ATOM 2322 O O . LEU A 1 284 ? -0.031 -5.738 -32.172 1.00 33.72 284 LEU A O 1
ATOM 2326 N N . PRO A 1 285 ? 1.045 -7.724 -31.950 1.00 41.59 285 PRO A N 1
ATOM 2327 C CA . PRO A 1 285 ? -0.036 -8.522 -32.535 1.00 41.59 285 PRO A CA 1
ATOM 2328 C C . PRO A 1 285 ? -1.378 -8.313 -31.814 1.00 41.59 285 PRO A C 1
ATOM 2330 O O . PRO A 1 285 ? -1.364 -7.991 -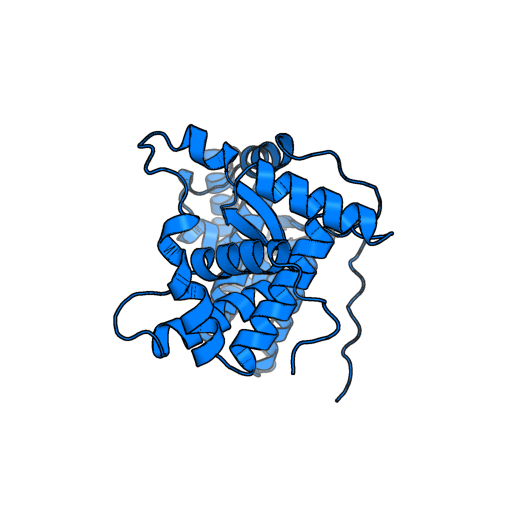30.605 1.00 41.59 285 PRO A O 1
#

Sequence (285 aa):
MGKHPAKAVPKANQRIELAVPEPILEGVKQAAEEAGFSGSHVVRQGIDKIVEIANVEPDKALDYVISTKKEFAKAEEGEKRFEVKVTPERKVFIETTVEKLNRRKPSKENQIYQKDVTGAAAKWIVEELEPQDVRSEKHIRDREKEFFTKPPGKDRGGELVRMEISREAAEEIKQKAERRRSQDRSRLARKGLRKFLDWIEESPEEALAYILEERDYYQPPNSADRTKEEEYAYQFYAKVVTKRRLQMAQKRLDDLCETQNIYQRDIAQAVGRYLLEDFDFAGLP

Organism: NCBI:txid146919

Radius of gyration: 22.67 Å; chains: 1; bounding box: 56×45×63 Å

pLDDT: mean 72.52, std 17.96, range [29.34, 95.25]

Foldseek 3Di:
DDDDDDPDQDPDWDKDKAQAAPVLVVLLCVLQVLLVHDSLLQLLVLLVVLLVCCVVPVVVSLVLLQVLVVVSVVRVPDGDIDIHTGHSVSVVSLVVSLVSSCVVVDDPVSRDDSNSSSSSSSVCCSVPNDSVNRDDVVNVCVVVVVDDDDDPDDDLQFDKDKAQAAPVLLVVLQVVQVVVPPGGSQNLLLVLLVVLLVCCVVPVPVSLCLLPVCVPVRDDPPPPDVVCSVNRIDMHTYHPVSVVSLVVSQVSSQVVDPPDHGDSNSSSNSSSVVSVVCPPPVDDD